Protein AF-A0A9D1RFQ6-F1 (afdb_monomer_lite)

Secondary structure (DSSP, 8-state):
-EEEEEEEETTT--B-GGG-EEEE----S----------TTPPSEEEEEEEEEE-TT--EEEEEEEEEEE--S---TT------TT-GGGGS-HHHHHHHHHTTGGG--HHHHHHHHHTTTT--HHHHHHHHHHHHHHH-SS-HHHHHHHHHHHHHHHHHHH--SSS-GGGSHHHHHHHHH-S-SEEEEETTGGGS---PPPHHHHHH-TT--SSSTT---PPSEEEEEEEE-TTS-EEEEEEEE-SSTT-S--EEEEE-STTS---TTHHHHHTTT-SPTT---HHHHHHH----

pLDDT: mean 83.42, std 14.86, range [35.0, 98.19]

Structure (mmCIF, N/CA/C/O backbone):
data_AF-A0A9D1RFQ6-F1
#
_entry.id   AF-A0A9D1RFQ6-F1
#
loop_
_atom_site.group_PDB
_atom_site.id
_atom_site.type_symbol
_atom_site.label_atom_id
_atom_site.label_alt_id
_atom_site.label_comp_id
_atom_site.label_asym_id
_atom_site.label_entity_id
_atom_site.label_seq_id
_atom_site.pdbx_PDB_ins_code
_atom_site.Cartn_x
_atom_site.Cartn_y
_atom_site.Cartn_z
_atom_site.occupancy
_atom_site.B_iso_or_equiv
_atom_site.auth_seq_id
_atom_site.auth_comp_id
_atom_site.auth_asym_id
_atom_site.auth_atom_id
_atom_site.pdbx_PDB_model_num
ATOM 1 N N . TYR A 1 1 ? -34.321 -14.771 -4.419 1.00 88.38 1 TYR A N 1
ATOM 2 C CA . TYR A 1 1 ? -33.052 -14.656 -3.675 1.00 88.38 1 TYR A CA 1
ATOM 3 C C . TYR A 1 1 ? -33.287 -13.816 -2.421 1.00 88.38 1 TYR A C 1
ATOM 5 O O . TYR A 1 1 ? -34.379 -13.281 -2.246 1.00 88.38 1 TYR A O 1
ATOM 13 N N . MET A 1 2 ? -32.323 -13.748 -1.516 1.00 91.44 2 MET A N 1
ATOM 14 C CA . MET A 1 2 ? -32.309 -12.872 -0.350 1.00 91.44 2 MET A CA 1
ATOM 15 C C . MET A 1 2 ? -31.324 -11.740 -0.626 1.00 91.44 2 MET A C 1
ATOM 17 O O . MET A 1 2 ? -30.210 -11.994 -1.073 1.00 91.44 2 MET A O 1
ATOM 21 N N . LEU A 1 3 ? -31.752 -10.506 -0.400 1.00 93.38 3 LEU A N 1
ATOM 22 C CA . LEU A 1 3 ? -30.875 -9.349 -0.348 1.00 93.38 3 LEU A CA 1
ATOM 23 C C . LEU A 1 3 ? -30.559 -9.074 1.121 1.00 93.38 3 LEU A C 1
ATOM 25 O O . LEU A 1 3 ? -31.491 -8.968 1.918 1.00 93.38 3 LEU A O 1
ATOM 29 N N . LEU A 1 4 ? -29.284 -8.970 1.468 1.00 93.12 4 LEU A N 1
ATOM 30 C CA . LEU A 1 4 ? -28.821 -8.592 2.799 1.00 93.12 4 LEU A CA 1
ATOM 31 C C . LEU A 1 4 ? -28.080 -7.260 2.691 1.00 93.12 4 LEU A C 1
ATOM 33 O O . LEU A 1 4 ? -27.212 -7.130 1.838 1.00 93.12 4 LEU A O 1
ATOM 37 N N . ALA A 1 5 ? -28.402 -6.297 3.541 1.00 94.69 5 ALA A N 1
ATOM 38 C CA . ALA A 1 5 ? -27.595 -5.107 3.763 1.00 94.69 5 ALA A CA 1
ATOM 39 C C . ALA A 1 5 ? -27.084 -5.140 5.205 1.00 94.69 5 ALA A C 1
ATOM 41 O O . ALA A 1 5 ? -27.840 -5.458 6.122 1.00 94.69 5 ALA A O 1
ATOM 42 N N . VAL A 1 6 ? -25.802 -4.863 5.403 1.00 95.50 6 VAL A N 1
ATOM 43 C CA . VAL A 1 6 ? -25.169 -4.848 6.724 1.00 95.50 6 VAL A CA 1
ATOM 44 C C . VAL A 1 6 ? -24.039 -3.834 6.733 1.00 95.50 6 VAL A C 1
ATOM 46 O O . VAL A 1 6 ? -23.343 -3.667 5.730 1.00 95.50 6 VAL A O 1
ATOM 49 N N . VAL A 1 7 ? -23.860 -3.160 7.865 1.00 95.81 7 VAL A N 1
ATOM 50 C CA . VAL A 1 7 ? -22.684 -2.333 8.110 1.00 95.81 7 VAL A CA 1
ATOM 51 C C . VAL A 1 7 ? -21.607 -3.180 8.775 1.00 95.81 7 VAL A C 1
ATOM 53 O O . VAL A 1 7 ? -21.871 -3.895 9.739 1.00 95.81 7 VAL A O 1
ATOM 56 N N . GLU A 1 8 ? -20.391 -3.109 8.253 1.00 89.69 8 GLU A N 1
ATOM 57 C CA . GLU A 1 8 ? -19.224 -3.820 8.774 1.00 89.69 8 GLU A CA 1
ATOM 58 C C . GLU A 1 8 ? -18.211 -2.778 9.255 1.00 89.69 8 GLU A C 1
ATOM 60 O O . GLU A 1 8 ? -17.943 -1.806 8.543 1.00 89.69 8 GLU A O 1
ATOM 65 N N . ASP A 1 9 ? -17.684 -2.940 10.471 1.00 85.12 9 ASP A N 1
ATOM 66 C CA . ASP A 1 9 ? -16.586 -2.096 10.948 1.00 85.12 9 ASP A CA 1
ATOM 67 C C . ASP A 1 9 ? -15.401 -2.270 10.008 1.00 85.12 9 ASP A C 1
ATOM 69 O O . ASP A 1 9 ? -15.018 -3.389 9.665 1.00 85.12 9 ASP A O 1
ATOM 73 N N . LEU A 1 10 ? -14.837 -1.162 9.547 1.00 72.50 10 LEU A N 1
ATOM 74 C CA . LEU A 1 10 ? -13.824 -1.241 8.513 1.00 72.50 10 LEU A CA 1
ATOM 75 C C . LEU A 1 10 ? -12.496 -1.809 9.036 1.00 72.50 10 LEU A C 1
ATOM 77 O O . LEU A 1 10 ? -11.737 -2.425 8.286 1.00 72.50 10 LEU A O 1
ATOM 81 N N . THR A 1 11 ? -12.214 -1.621 10.324 1.00 59.59 11 THR A N 1
ATOM 82 C CA . THR A 1 11 ? -10.975 -2.075 10.958 1.00 59.59 11 THR A CA 1
ATOM 83 C C . THR A 1 11 ? -11.052 -3.558 11.299 1.00 59.59 11 THR A C 1
ATOM 85 O O . THR A 1 11 ? -10.112 -4.298 11.003 1.00 59.59 11 THR A O 1
ATOM 88 N N . THR A 1 12 ? -12.161 -3.999 11.898 1.00 68.69 12 THR A N 1
ATOM 89 C CA . THR A 1 12 ? -12.325 -5.377 12.392 1.00 68.69 12 THR A CA 1
ATOM 90 C C . THR A 1 12 ? -13.051 -6.301 11.410 1.00 68.69 12 THR A C 1
ATOM 92 O O . THR A 1 12 ? -13.029 -7.515 11.597 1.00 68.69 12 THR A O 1
ATOM 95 N N . ASN A 1 13 ? -13.681 -5.762 10.355 1.00 69.75 13 ASN A N 1
ATOM 96 C CA . ASN A 1 13 ? -14.675 -6.450 9.512 1.00 69.75 13 ASN A CA 1
ATOM 97 C C . ASN A 1 13 ? -15.848 -7.053 10.307 1.00 69.75 13 ASN A C 1
ATOM 99 O O . ASN A 1 13 ? -16.589 -7.896 9.793 1.00 69.75 13 ASN A O 1
ATOM 103 N N . GLU A 1 14 ? -16.037 -6.633 11.558 1.00 79.31 14 GLU A N 1
ATOM 104 C CA . GLU A 1 14 ? -17.119 -7.119 12.399 1.00 79.31 14 GLU A CA 1
ATOM 105 C C . GLU A 1 14 ? -18.457 -6.581 11.891 1.00 79.31 14 GLU A C 1
ATOM 107 O O . GLU A 1 14 ? -18.639 -5.374 11.692 1.00 79.31 14 GLU A O 1
ATOM 112 N N . ARG A 1 15 ? -19.413 -7.493 11.693 1.00 89.94 15 ARG A N 1
ATOM 113 C CA . ARG A 1 15 ? -20.775 -7.147 11.288 1.00 89.94 15 ARG A CA 1
ATOM 114 C C . ARG A 1 15 ? -21.499 -6.486 12.444 1.00 89.94 15 ARG A C 1
ATOM 116 O O . ARG A 1 15 ? -21.701 -7.096 13.487 1.00 89.94 15 ARG A O 1
ATOM 123 N N . GLN A 1 16 ? -21.963 -5.268 12.218 1.00 91.31 16 GLN A N 1
ATOM 124 C CA . GLN A 1 16 ? -22.771 -4.539 13.179 1.00 91.31 16 GLN A CA 1
ATOM 125 C C . GLN A 1 16 ? -24.183 -5.122 13.161 1.00 91.31 16 GLN A C 1
ATOM 127 O O . GLN A 1 16 ? -25.006 -4.742 12.326 1.00 91.31 16 GLN A O 1
ATOM 132 N N . GLU A 1 17 ? -24.459 -6.076 14.055 1.00 89.50 17 GLU A N 1
ATOM 133 C CA . GLU A 1 17 ? -25.710 -6.847 14.052 1.00 89.50 17 GLU A CA 1
ATOM 134 C C . GLU A 1 17 ? -26.963 -5.962 14.057 1.00 89.50 17 GLU A C 1
ATOM 136 O O . GLU A 1 17 ? -27.936 -6.261 13.366 1.00 89.50 17 GLU A O 1
ATOM 141 N N . SER A 1 18 ? -26.910 -4.819 14.751 1.00 90.00 18 SER A N 1
ATOM 142 C CA . SER A 1 18 ? -28.008 -3.846 14.815 1.00 90.00 18 SER A CA 1
ATOM 143 C C . SER A 1 18 ? -28.362 -3.201 13.470 1.00 90.00 18 SER A C 1
ATOM 145 O O . SER A 1 18 ? -29.426 -2.599 13.346 1.00 90.00 18 SER A O 1
ATOM 147 N N . THR A 1 19 ? -27.494 -3.322 12.465 1.00 94.56 19 THR A N 1
ATOM 148 C CA . THR A 1 19 ? -27.672 -2.740 11.126 1.00 94.56 19 THR A CA 1
ATOM 149 C C . THR A 1 19 ? -28.111 -3.759 10.079 1.00 94.56 19 THR A C 1
ATOM 151 O O . THR A 1 19 ? -28.355 -3.389 8.930 1.00 94.56 19 THR A O 1
ATOM 154 N N . ILE A 1 20 ? -28.206 -5.043 10.446 1.00 93.19 20 ILE A N 1
ATOM 155 C CA . ILE A 1 20 ? -28.542 -6.106 9.502 1.00 93.19 20 ILE A CA 1
ATOM 156 C C . ILE A 1 20 ? -29.986 -5.942 9.026 1.00 93.19 20 ILE A C 1
ATOM 158 O O . ILE A 1 20 ? -30.939 -5.995 9.803 1.00 93.19 20 ILE A O 1
ATOM 162 N N . GLN A 1 21 ? -30.152 -5.835 7.713 1.00 93.94 21 GLN A N 1
ATOM 163 C CA . GLN A 1 21 ? -31.443 -5.837 7.046 1.00 93.94 21 GLN A CA 1
ATOM 164 C C . GLN A 1 21 ? -31.481 -6.930 5.988 1.00 93.94 21 GLN A C 1
ATOM 166 O O . GLN A 1 21 ? -30.627 -6.991 5.107 1.00 93.94 21 GLN A O 1
ATOM 171 N N . ALA A 1 22 ? -32.500 -7.785 6.042 1.00 92.81 22 ALA A N 1
ATOM 172 C CA . ALA A 1 22 ? -32.697 -8.853 5.072 1.00 92.81 22 ALA A CA 1
ATOM 173 C C . ALA A 1 22 ? -34.056 -8.714 4.383 1.00 92.81 22 ALA A C 1
ATOM 175 O O . ALA A 1 22 ? -35.088 -8.553 5.034 1.00 92.81 22 ALA A O 1
ATOM 176 N N . LYS A 1 23 ? -34.075 -8.833 3.053 1.00 93.06 23 LYS A N 1
ATOM 177 C CA . LYS A 1 23 ? -35.299 -8.788 2.250 1.00 93.06 23 LYS A CA 1
ATOM 178 C C . LYS A 1 23 ? -35.338 -9.938 1.257 1.00 93.06 23 LYS A C 1
ATOM 180 O O . LYS A 1 23 ? -34.419 -10.141 0.464 1.00 93.06 23 LYS A O 1
ATOM 185 N N . ARG A 1 24 ? -36.434 -10.700 1.259 1.00 92.62 24 ARG A N 1
ATOM 186 C CA . ARG A 1 24 ? -36.678 -11.722 0.234 1.00 92.62 24 ARG A CA 1
ATOM 187 C C . ARG A 1 24 ? -37.133 -11.046 -1.062 1.00 92.62 24 ARG A C 1
ATOM 189 O O . ARG A 1 24 ? -38.091 -10.280 -1.060 1.00 92.62 24 ARG A O 1
ATOM 196 N N . MET A 1 25 ? -36.474 -11.386 -2.165 1.00 92.00 25 MET A N 1
ATOM 197 C CA . MET A 1 25 ? -36.704 -10.823 -3.495 1.00 92.00 25 MET A CA 1
ATOM 198 C C . MET A 1 25 ? -37.076 -11.919 -4.501 1.00 92.00 25 MET A C 1
ATOM 200 O O . MET A 1 25 ? -36.549 -13.040 -4.453 1.00 92.00 25 MET A O 1
ATOM 204 N N . LYS A 1 26 ? -37.970 -11.590 -5.439 1.00 90.44 26 LYS A N 1
ATOM 205 C CA . LYS A 1 26 ? -38.205 -12.393 -6.649 1.00 90.44 26 LYS A CA 1
ATOM 206 C C . LYS A 1 26 ? -37.132 -12.054 -7.689 1.00 90.44 26 LYS A C 1
ATOM 208 O O . LYS A 1 26 ? -36.679 -10.917 -7.739 1.00 90.44 26 LYS A O 1
ATOM 213 N N . ALA A 1 27 ? -36.701 -13.044 -8.466 1.00 87.44 27 ALA A N 1
ATOM 214 C CA . ALA A 1 27 ? -35.712 -12.841 -9.522 1.00 87.44 27 ALA A CA 1
ATOM 215 C C . ALA A 1 27 ? -36.361 -12.165 -10.738 1.00 87.44 27 ALA A C 1
ATOM 217 O O . ALA A 1 27 ? -37.412 -12.624 -11.172 1.00 87.44 27 ALA A O 1
ATOM 218 N N . ASN A 1 28 ? -35.721 -11.112 -11.250 1.00 88.12 28 ASN A N 1
ATOM 219 C CA . ASN A 1 28 ? -36.079 -10.362 -12.458 1.00 88.12 28 ASN A CA 1
ATOM 220 C C . ASN A 1 28 ? -34.780 -9.939 -13.170 1.00 88.12 28 ASN A C 1
ATOM 222 O O . ASN A 1 28 ? -33.753 -9.815 -12.500 1.00 88.12 28 ASN A O 1
ATOM 226 N N . ASP A 1 29 ? -34.844 -9.646 -14.473 1.00 88.88 29 ASP A N 1
ATOM 227 C CA . ASP A 1 29 ? -33.677 -9.236 -15.279 1.00 88.88 29 ASP A CA 1
ATOM 228 C C . ASP A 1 29 ? -32.987 -7.979 -14.731 1.00 88.88 29 ASP A C 1
ATOM 230 O O . ASP A 1 29 ? -31.763 -7.911 -14.654 1.00 88.88 29 ASP A O 1
ATOM 234 N N . ILE A 1 30 ? -33.778 -6.989 -14.301 1.00 88.88 30 ILE A N 1
ATOM 235 C CA . ILE A 1 30 ? -33.298 -5.777 -13.630 1.00 88.88 30 ILE A CA 1
ATOM 236 C C . ILE A 1 30 ? -34.207 -5.495 -12.437 1.00 88.88 30 ILE A C 1
ATOM 238 O O . ILE A 1 30 ? -35.432 -5.484 -12.551 1.00 88.88 30 ILE A O 1
ATOM 242 N N . THR A 1 31 ? -33.602 -5.253 -11.276 1.00 86.19 31 THR A N 1
ATOM 243 C CA . THR A 1 31 ? -34.311 -4.861 -10.055 1.00 86.19 31 THR A CA 1
ATOM 244 C C . THR A 1 31 ? -33.627 -3.644 -9.454 1.00 86.19 31 THR A C 1
ATOM 246 O O . THR A 1 31 ? -32.465 -3.720 -9.065 1.00 86.19 31 THR A O 1
ATOM 249 N N . VAL A 1 32 ? -34.350 -2.527 -9.359 1.00 86.81 32 VAL A N 1
ATOM 250 C CA . VAL A 1 32 ? -33.882 -1.330 -8.649 1.00 86.81 32 VAL A CA 1
ATOM 251 C C . VAL A 1 32 ? -34.241 -1.467 -7.178 1.00 86.81 32 VAL A C 1
ATOM 253 O O . VAL A 1 32 ? -35.371 -1.821 -6.834 1.00 86.81 32 VAL A O 1
ATOM 256 N N . ILE A 1 33 ? -33.274 -1.199 -6.306 1.00 85.31 33 ILE A N 1
ATOM 257 C CA . ILE A 1 33 ? -33.437 -1.320 -4.863 1.00 85.31 33 ILE A CA 1
ATOM 258 C C . ILE A 1 33 ? -33.146 0.041 -4.240 1.00 85.31 33 ILE A C 1
ATOM 260 O O . ILE A 1 33 ? -32.054 0.574 -4.398 1.00 85.31 33 ILE A O 1
ATOM 264 N N . M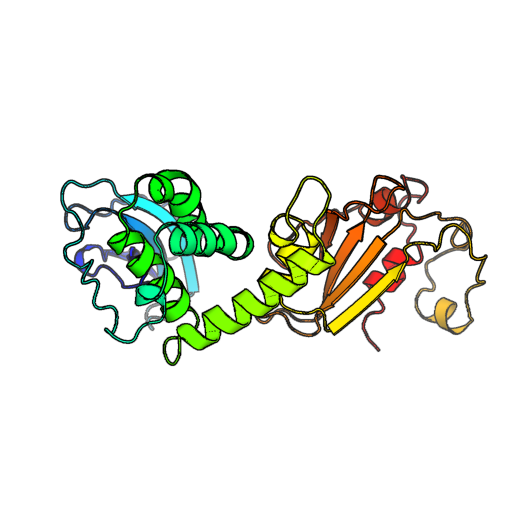ET A 1 34 ? -34.132 0.579 -3.524 1.00 88.19 34 MET A N 1
ATOM 265 C CA . MET A 1 34 ? -33.943 1.676 -2.581 1.00 88.19 34 MET A CA 1
ATOM 266 C C . MET A 1 34 ? -34.205 1.161 -1.171 1.00 88.19 34 MET A C 1
ATOM 268 O O . MET A 1 34 ? -35.136 0.382 -0.948 1.00 88.19 34 MET A O 1
ATOM 272 N N . GLY A 1 35 ? -33.365 1.588 -0.240 1.00 87.56 35 GLY A N 1
ATOM 273 C CA . GLY A 1 35 ? -33.447 1.236 1.166 1.00 87.56 35 GLY A CA 1
ATOM 274 C C . GLY A 1 35 ? -32.606 2.193 1.994 1.00 87.56 35 GLY A C 1
ATOM 275 O O . GLY A 1 35 ? -31.804 2.956 1.457 1.00 87.56 35 GLY A O 1
ATOM 276 N N . GLU A 1 36 ? -32.806 2.133 3.299 1.00 91.44 36 GLU A N 1
ATOM 277 C CA . GLU A 1 36 ? -32.081 2.919 4.287 1.00 91.44 36 GLU A CA 1
ATOM 278 C C . GLU A 1 36 ? -31.578 1.981 5.375 1.00 91.44 36 GLU A C 1
ATOM 280 O O . GLU A 1 36 ? -32.270 1.031 5.734 1.00 91.44 36 GLU A O 1
ATOM 285 N N . VAL A 1 37 ? -30.387 2.242 5.907 1.00 93.12 37 VAL A N 1
ATOM 286 C CA . VAL A 1 37 ? -29.842 1.502 7.045 1.00 93.12 37 VAL A CA 1
ATOM 287 C C . VAL A 1 37 ? -29.723 2.473 8.207 1.00 93.12 37 VAL A C 1
ATOM 289 O O . VAL A 1 37 ? -29.006 3.468 8.113 1.00 93.12 37 VAL A O 1
ATOM 292 N N . HIS A 1 38 ? -30.434 2.195 9.299 1.00 92.75 38 HIS A N 1
ATOM 293 C CA . HIS A 1 38 ? -30.311 2.988 10.515 1.00 92.75 38 HIS A CA 1
ATOM 294 C C . HIS A 1 38 ? -28.948 2.739 11.138 1.00 92.75 38 HIS A C 1
ATOM 296 O O . HIS A 1 38 ? -28.608 1.616 11.506 1.00 92.75 38 HIS A O 1
ATOM 302 N N . ILE A 1 39 ? -28.174 3.808 11.254 1.00 93.12 39 ILE A N 1
ATOM 303 C CA . ILE A 1 39 ? -26.824 3.746 11.792 1.00 93.12 39 ILE A CA 1
ATOM 304 C C . ILE A 1 39 ? -26.744 4.336 13.197 1.00 93.12 39 ILE A C 1
ATOM 306 O O . ILE A 1 39 ? -25.691 4.258 13.803 1.00 93.12 39 ILE A O 1
ATOM 310 N N . ASP A 1 40 ? -27.813 4.876 13.782 1.00 91.12 40 ASP A N 1
ATOM 311 C CA . ASP A 1 40 ? -27.801 5.634 15.051 1.00 91.12 40 ASP A CA 1
ATOM 312 C C . ASP A 1 40 ? -27.042 4.968 16.213 1.00 91.12 40 ASP A C 1
ATOM 314 O O . ASP A 1 40 ? -26.441 5.657 17.037 1.00 91.12 40 ASP A O 1
ATOM 318 N N . SER A 1 41 ? -27.017 3.632 16.255 1.00 88.06 41 SER A N 1
ATOM 319 C CA . SER A 1 41 ? -26.289 2.859 17.264 1.00 88.06 41 SER A CA 1
ATOM 320 C C . SER A 1 41 ? -24.769 2.837 17.084 1.00 88.06 41 SER A C 1
ATOM 322 O O . SER A 1 41 ? -24.072 2.566 18.058 1.00 88.06 41 SER A O 1
ATOM 324 N N . LEU A 1 42 ? -24.265 3.079 15.872 1.00 89.00 42 LEU A N 1
ATOM 325 C CA . LEU A 1 42 ? -22.844 3.002 15.543 1.00 89.00 42 LEU A CA 1
ATOM 326 C C . LEU A 1 42 ? -22.054 4.142 16.180 1.00 89.00 42 LEU A C 1
ATOM 328 O O . LEU A 1 42 ? -22.527 5.281 16.297 1.00 89.00 42 LEU A O 1
ATOM 332 N N . TYR A 1 43 ? -20.820 3.816 16.535 1.00 86.06 43 TYR A N 1
ATOM 333 C CA . TYR A 1 43 ? -19.840 4.794 16.959 1.00 86.06 43 TYR A CA 1
ATOM 334 C C . TYR A 1 43 ? -19.314 5.607 15.768 1.00 86.06 43 TYR A C 1
ATOM 336 O O . TYR A 1 43 ? -19.593 5.312 14.606 1.00 86.06 43 TYR A O 1
ATOM 344 N N . GLU A 1 44 ? -18.590 6.683 16.057 1.00 83.25 44 GLU A N 1
ATOM 345 C CA . GLU A 1 44 ? -17.803 7.379 15.045 1.00 83.25 44 GLU A CA 1
ATOM 346 C C . GLU A 1 44 ? -16.692 6.467 14.515 1.00 83.25 44 GLU A C 1
ATOM 348 O O . GLU A 1 44 ? -16.003 5.812 15.301 1.00 83.25 44 GLU A O 1
ATOM 353 N N . GLY A 1 45 ? -16.519 6.437 13.193 1.00 78.12 45 GLY A N 1
ATOM 354 C CA . GLY A 1 45 ? -15.491 5.621 12.556 1.00 78.12 45 GLY A CA 1
ATOM 355 C C . GLY A 1 45 ? -15.745 5.340 11.078 1.00 78.12 45 GLY A C 1
ATOM 356 O O . GLY A 1 45 ? -16.753 5.757 10.504 1.00 78.12 45 GLY A O 1
ATOM 357 N N . SER A 1 46 ? -14.807 4.624 10.463 1.00 81.81 46 SER A N 1
ATOM 358 C CA . SER A 1 46 ? -14.930 4.111 9.098 1.00 81.81 46 SER A CA 1
ATOM 359 C C . SER A 1 46 ? -15.689 2.785 9.076 1.00 81.81 46 SER A C 1
ATOM 361 O O . SER A 1 46 ? -15.422 1.890 9.878 1.00 81.81 46 SER A O 1
ATOM 363 N N . TYR A 1 47 ? -16.592 2.635 8.111 1.00 88.00 47 TYR A N 1
ATOM 364 C CA . TYR A 1 47 ? -17.424 1.450 7.933 1.00 88.00 47 TYR A CA 1
ATOM 365 C C . TYR A 1 47 ? -17.563 1.082 6.453 1.00 88.00 47 TYR A C 1
ATOM 367 O O . TYR A 1 47 ? -17.474 1.939 5.572 1.00 88.00 47 TYR A O 1
ATOM 375 N N . TYR A 1 48 ? -17.865 -0.186 6.181 1.00 92.56 48 TYR A N 1
ATOM 376 C CA . TYR A 1 48 ? -18.425 -0.614 4.901 1.00 92.56 48 TYR A CA 1
ATOM 377 C C . TYR A 1 48 ? -19.939 -0.750 5.007 1.00 92.56 48 TYR A C 1
ATOM 379 O O . TYR A 1 48 ? -20.439 -1.402 5.920 1.00 92.56 48 TYR A O 1
ATOM 387 N N . LEU A 1 49 ? -20.673 -0.215 4.032 1.00 94.62 49 LEU A N 1
ATOM 388 C CA . LEU A 1 49 ? -22.009 -0.708 3.715 1.00 94.62 49 LEU A CA 1
ATOM 389 C C . LEU A 1 49 ? -21.859 -1.877 2.741 1.00 94.62 49 LEU A C 1
ATOM 391 O O . LEU A 1 49 ? -21.489 -1.685 1.581 1.00 94.62 49 LEU A O 1
ATOM 395 N N . THR A 1 50 ? -22.160 -3.081 3.213 1.00 93.19 50 THR A N 1
ATOM 396 C CA . THR A 1 50 ? -22.087 -4.310 2.427 1.00 93.19 50 THR A CA 1
ATOM 397 C C . THR A 1 50 ? -23.490 -4.741 2.022 1.00 93.19 50 THR A C 1
ATOM 399 O O . THR A 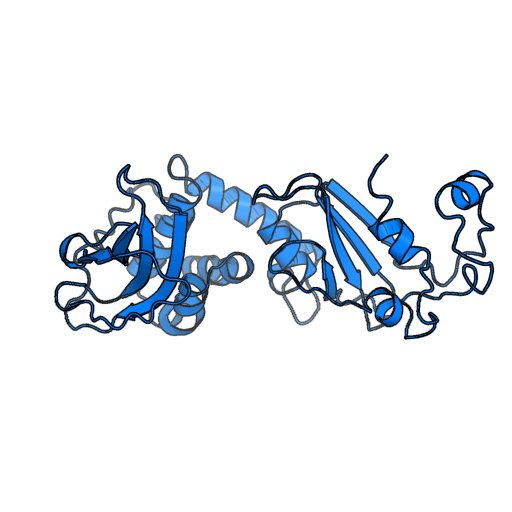1 50 ? -24.348 -4.988 2.869 1.00 93.19 50 THR A O 1
ATOM 402 N N . VAL A 1 51 ? -23.721 -4.860 0.714 1.00 94.06 51 VAL A N 1
ATOM 403 C CA . VAL A 1 51 ? -24.962 -5.392 0.144 1.00 94.06 51 VAL A CA 1
ATOM 404 C C . VAL A 1 51 ? -24.663 -6.725 -0.525 1.00 94.06 51 VAL A C 1
ATOM 406 O O . VAL A 1 51 ? -23.825 -6.799 -1.419 1.00 94.06 51 VAL A O 1
ATOM 409 N N . GLU A 1 52 ? -25.359 -7.776 -0.112 1.00 94.06 52 GLU A N 1
ATOM 410 C CA . GLU A 1 52 ? -25.160 -9.152 -0.556 1.00 94.06 52 GLU A CA 1
ATOM 411 C C . GLU A 1 52 ? -26.424 -9.726 -1.197 1.00 94.06 52 GLU A C 1
ATOM 413 O O . GLU A 1 52 ? -27.547 -9.492 -0.744 1.00 94.06 52 GLU A O 1
ATOM 418 N N . VAL A 1 53 ? -26.234 -10.560 -2.215 1.00 93.12 53 VAL A N 1
ATOM 419 C CA . VAL A 1 53 ? -27.280 -11.374 -2.834 1.00 93.12 53 VAL A CA 1
ATOM 420 C C . VAL A 1 53 ? -27.002 -12.835 -2.517 1.00 93.12 53 VAL A C 1
ATOM 422 O O . VAL A 1 53 ? -26.000 -13.395 -2.962 1.00 93.12 53 VAL A O 1
ATOM 425 N N . ARG A 1 54 ? -27.904 -13.462 -1.761 1.00 89.94 54 ARG A N 1
ATOM 426 C CA . ARG A 1 54 ? -27.805 -14.863 -1.338 1.00 89.94 54 ARG A CA 1
ATOM 427 C C . ARG A 1 54 ? -28.974 -15.698 -1.843 1.00 89.94 54 ARG A C 1
ATOM 429 O O . ARG A 1 54 ? -30.076 -15.186 -2.036 1.00 89.94 54 ARG A O 1
ATOM 436 N N . ASP A 1 55 ? -28.784 -16.993 -2.054 1.00 86.19 55 ASP A N 1
ATOM 437 C CA . ASP A 1 55 ? -29.895 -17.896 -2.375 1.00 86.19 55 ASP A CA 1
ATOM 438 C C . ASP A 1 55 ? -30.586 -18.469 -1.123 1.00 86.19 55 ASP A C 1
ATOM 440 O O . ASP A 1 55 ? -30.277 -18.1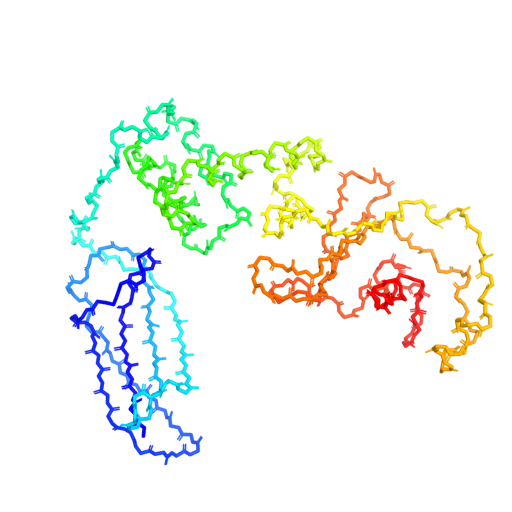21 0.016 1.00 86.19 55 ASP A O 1
ATOM 444 N N . SER A 1 56 ? -31.572 -19.348 -1.329 1.00 84.62 56 SER A N 1
ATOM 445 C CA . SER A 1 56 ? -32.306 -20.002 -0.239 1.00 84.62 56 SER A CA 1
ATOM 446 C C . SER A 1 56 ? -31.478 -21.014 0.557 1.00 84.62 56 SER A C 1
ATOM 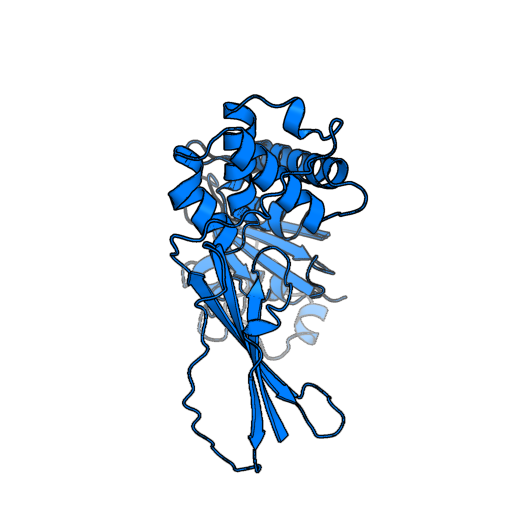448 O O . SER A 1 56 ? -31.929 -21.439 1.615 1.00 84.62 56 SER A O 1
ATOM 450 N N . LYS A 1 57 ? -30.303 -21.414 0.059 1.00 85.88 57 LYS A N 1
ATOM 451 C CA . LYS A 1 57 ? -29.327 -22.260 0.758 1.00 85.88 57 LYS A CA 1
ATOM 452 C C . LYS A 1 57 ? -28.254 -21.417 1.462 1.00 85.88 57 LYS A C 1
ATOM 454 O O . LYS A 1 57 ? -27.271 -21.972 1.938 1.00 85.88 57 LYS A O 1
ATOM 459 N N . ASN A 1 58 ? -28.456 -20.096 1.543 1.00 80.38 58 ASN A N 1
ATOM 460 C CA . ASN A 1 58 ? -27.534 -19.122 2.124 1.00 80.38 58 ASN A CA 1
ATOM 461 C C . ASN A 1 58 ? -26.188 -18.996 1.378 1.00 80.38 58 ASN A C 1
ATOM 463 O O . ASN A 1 58 ? -25.209 -18.508 1.945 1.00 80.38 58 ASN A O 1
ATOM 467 N N . ILE A 1 59 ? -26.129 -19.402 0.106 1.00 86.50 59 ILE A N 1
ATOM 468 C CA . ILE A 1 59 ? -24.933 -19.244 -0.731 1.00 86.50 59 ILE A CA 1
ATOM 469 C C . ILE A 1 59 ? -24.886 -17.808 -1.256 1.00 86.50 59 ILE A C 1
ATOM 471 O O . ILE A 1 59 ? -25.885 -17.313 -1.777 1.00 86.50 59 ILE A O 1
ATOM 475 N N . LEU A 1 60 ? -23.734 -17.146 -1.121 1.00 86.44 60 LEU A N 1
ATOM 476 C CA . LEU A 1 60 ? -23.475 -15.804 -1.646 1.00 86.44 60 LEU A CA 1
ATOM 477 C C . LEU A 1 60 ? -23.202 -15.862 -3.153 1.00 86.44 60 LEU A C 1
ATOM 479 O O . LEU A 1 60 ? -22.257 -16.514 -3.582 1.00 86.44 60 LEU A O 1
ATOM 483 N N . HIS A 1 61 ? -24.012 -15.160 -3.943 1.00 84.06 61 HIS A N 1
ATOM 484 C CA . HIS A 1 61 ? -23.872 -15.088 -5.404 1.00 84.06 61 HIS A CA 1
ATOM 485 C C . HIS A 1 61 ? -23.192 -13.798 -5.866 1.00 84.06 61 HIS A C 1
ATOM 487 O O . HIS A 1 61 ? -22.462 -13.808 -6.851 1.00 84.06 61 HIS A O 1
ATOM 493 N N . ALA A 1 62 ? -23.408 -12.689 -5.158 1.00 85.38 62 ALA A N 1
ATOM 494 C CA . ALA A 1 62 ? -22.760 -11.411 -5.440 1.00 85.38 62 ALA A CA 1
ATOM 495 C C . ALA A 1 62 ? -22.766 -10.518 -4.199 1.00 85.38 62 ALA A C 1
ATOM 497 O O . ALA A 1 62 ? -23.641 -10.650 -3.340 1.00 85.38 62 ALA A O 1
ATOM 498 N N . PHE A 1 63 ? -21.828 -9.576 -4.131 1.00 90.44 63 PHE A N 1
ATOM 499 C CA . PHE A 1 63 ? -21.848 -8.514 -3.134 1.00 90.44 63 PHE A CA 1
ATOM 500 C C . PHE A 1 63 ? -21.230 -7.226 -3.677 1.00 90.44 63 PHE A C 1
ATOM 502 O O . PHE A 1 63 ? -20.462 -7.247 -4.640 1.00 90.44 63 PHE A O 1
ATOM 509 N N . LYS A 1 64 ? -21.552 -6.109 -3.029 1.00 87.69 64 LYS A N 1
ATOM 510 C CA . LYS A 1 64 ? -20.882 -4.822 -3.203 1.00 87.69 64 LYS A CA 1
ATOM 511 C C . LYS A 1 64 ? -20.591 -4.226 -1.832 1.00 87.69 64 LYS A C 1
ATOM 513 O O . LYS A 1 64 ? -21.391 -4.394 -0.913 1.00 87.69 64 LYS A O 1
ATOM 518 N N . ARG A 1 65 ? -19.461 -3.533 -1.715 1.00 87.81 65 ARG A N 1
ATOM 519 C CA . ARG A 1 65 ? -19.092 -2.742 -0.542 1.00 87.81 65 ARG A CA 1
ATOM 520 C C . ARG A 1 65 ? -18.837 -1.311 -0.965 1.00 87.81 65 ARG A C 1
ATOM 522 O O . ARG A 1 65 ? -18.107 -1.098 -1.929 1.00 87.81 65 ARG A O 1
ATOM 529 N N . ASP A 1 66 ? -19.406 -0.372 -0.229 1.00 88.25 66 ASP A N 1
ATOM 530 C CA . ASP A 1 66 ? -19.076 1.045 -0.339 1.00 88.25 66 ASP A CA 1
ATOM 531 C C . ASP A 1 66 ? -18.608 1.533 1.038 1.00 88.25 66 ASP A C 1
ATOM 533 O O . ASP A 1 66 ? -19.267 1.291 2.052 1.00 88.25 66 ASP A O 1
ATOM 537 N N . ALA A 1 67 ? -17.433 2.163 1.080 1.00 85.25 67 ALA A N 1
ATOM 538 C CA . ALA A 1 67 ? -16.864 2.707 2.308 1.00 85.25 67 ALA A CA 1
ATOM 539 C C . ALA A 1 67 ? -17.503 4.057 2.649 1.00 85.25 67 ALA A C 1
ATOM 541 O O . ALA A 1 67 ? -17.765 4.873 1.762 1.00 85.25 67 ALA A O 1
ATOM 542 N N . PHE A 1 68 ? -17.708 4.317 3.937 1.00 87.12 68 PHE A N 1
ATOM 543 C CA . PHE A 1 68 ? -18.129 5.622 4.428 1.00 87.12 68 PHE A CA 1
ATOM 544 C C . PHE A 1 68 ? -17.575 5.890 5.827 1.00 87.12 68 PHE A C 1
ATOM 546 O O . PHE A 1 68 ? -17.328 4.972 6.606 1.00 87.12 68 PHE A O 1
ATOM 553 N N . PHE A 1 69 ? -17.412 7.170 6.156 1.00 81.44 69 PHE A N 1
ATOM 554 C CA . PHE A 1 69 ? -17.082 7.602 7.509 1.00 81.44 69 PHE A CA 1
ATOM 555 C C . PHE A 1 69 ? -18.353 8.070 8.216 1.00 81.44 69 PHE A C 1
ATOM 557 O O . PHE A 1 69 ? -19.063 8.952 7.725 1.00 81.44 69 PHE A O 1
ATOM 564 N N . ARG A 1 70 ? -18.646 7.488 9.376 1.00 87.19 70 ARG A N 1
ATOM 565 C CA . ARG A 1 70 ? -19.729 7.923 10.250 1.00 87.19 70 ARG A CA 1
ATOM 566 C C . ARG A 1 70 ? -19.199 8.971 11.213 1.00 87.19 70 ARG A C 1
ATOM 568 O O . ARG A 1 70 ? -18.437 8.634 12.106 1.00 87.19 70 ARG A O 1
ATOM 575 N N . GLN A 1 71 ? -19.695 10.199 11.107 1.00 82.12 71 GLN A N 1
ATOM 576 C CA . GLN A 1 71 ? -19.514 11.214 12.143 1.00 82.12 71 GLN A CA 1
ATOM 577 C C . GLN A 1 71 ? -20.589 11.051 13.233 1.00 82.12 71 GLN A C 1
ATOM 579 O O . GLN A 1 71 ? -21.774 10.896 12.918 1.00 82.12 71 GLN A O 1
ATOM 584 N N . SER A 1 72 ? -20.188 11.029 14.508 1.00 84.12 72 SER A N 1
ATOM 585 C CA . SER A 1 72 ? -21.102 10.788 15.635 1.00 84.12 72 SER A CA 1
ATOM 586 C C . SER A 1 72 ? -20.542 11.327 16.954 1.00 84.12 72 SER A C 1
ATOM 588 O O . SER A 1 72 ? -19.342 11.246 17.215 1.00 84.12 72 SER A O 1
ATOM 590 N N . ASP A 1 73 ? -21.425 11.791 17.841 1.00 81.19 73 ASP A N 1
ATOM 591 C CA . ASP A 1 73 ? -21.057 12.130 19.225 1.00 81.19 73 ASP A CA 1
ATOM 592 C C . ASP A 1 73 ? -20.766 10.873 20.062 1.00 81.19 73 ASP A C 1
ATOM 594 O O . ASP A 1 73 ? -20.098 10.930 21.096 1.00 81.19 73 ASP A O 1
ATOM 598 N N . ARG A 1 74 ? -21.230 9.704 19.597 1.00 78.94 74 ARG A N 1
ATOM 599 C CA . ARG A 1 74 ? -20.885 8.404 20.175 1.00 78.94 74 ARG A CA 1
ATOM 600 C C . ARG A 1 74 ? -19.476 8.031 19.732 1.00 78.94 74 ARG A C 1
ATOM 602 O O . ARG A 1 74 ? -19.288 7.396 18.699 1.00 78.94 74 ARG A O 1
ATOM 609 N N . LYS A 1 75 ? -18.474 8.415 20.515 1.00 68.88 75 LYS A N 1
ATOM 610 C CA . LYS A 1 75 ? -17.106 7.913 20.330 1.00 68.88 75 LYS A CA 1
ATOM 611 C C . LYS A 1 75 ? -17.056 6.441 20.704 1.00 68.88 75 LYS A C 1
ATOM 613 O O . LYS A 1 75 ? -17.727 6.046 21.650 1.00 68.88 75 LYS A O 1
ATOM 618 N N . ASN A 1 76 ? -16.285 5.649 19.967 1.00 59.53 76 ASN A N 1
ATOM 619 C CA . ASN A 1 76 ? -16.167 4.220 20.216 1.00 59.53 76 ASN A CA 1
ATOM 620 C C . ASN A 1 76 ? -15.490 3.960 21.581 1.00 59.53 76 ASN A C 1
ATOM 622 O O . ASN A 1 76 ? -14.283 4.176 21.690 1.00 59.53 76 ASN A O 1
ATOM 626 N N . PRO A 1 77 ? -16.208 3.490 22.625 1.00 50.38 77 PRO A N 1
ATOM 627 C CA . PRO A 1 77 ? -15.603 3.097 23.893 1.00 50.38 77 PRO A CA 1
ATOM 628 C C . PRO A 1 77 ? -14.760 1.825 23.731 1.00 50.38 77 PRO A C 1
ATOM 630 O O . PRO A 1 77 ? -13.926 1.545 24.584 1.00 50.38 77 PRO A O 1
ATOM 633 N N . ALA A 1 78 ? -14.939 1.085 22.626 1.00 49.34 78 ALA A N 1
ATOM 634 C CA . ALA A 1 78 ? -14.094 -0.025 22.207 1.00 49.34 78 ALA A CA 1
ATOM 635 C C . ALA A 1 78 ? -12.850 0.414 21.409 1.00 49.34 78 ALA A C 1
ATOM 637 O O . ALA A 1 78 ? -12.156 -0.441 20.864 1.00 49.34 78 ALA A O 1
ATOM 638 N N . LEU A 1 79 ? -12.417 1.681 21.516 1.00 53.00 79 LEU A N 1
ATOM 639 C CA . LEU A 1 79 ? -10.980 1.933 21.715 1.00 53.00 79 LEU A CA 1
ATOM 640 C C . LEU A 1 79 ? -10.554 1.371 23.088 1.00 53.00 79 LEU A C 1
ATOM 642 O O . LEU A 1 79 ? -9.949 2.056 23.911 1.00 53.00 79 LEU A O 1
ATOM 646 N N . ASN A 1 80 ? -10.867 0.098 23.340 1.00 51.38 80 ASN A N 1
ATOM 647 C CA . ASN A 1 80 ? -10.157 -0.710 24.299 1.00 51.38 80 ASN A CA 1
ATOM 648 C C . ASN A 1 80 ? -8.775 -0.849 23.668 1.00 51.38 80 ASN A C 1
ATOM 650 O O . ASN A 1 80 ? -8.524 -1.726 22.841 1.00 51.38 80 ASN A O 1
ATOM 654 N N . MET A 1 81 ? -7.909 0.112 23.985 1.00 61.94 81 MET A N 1
ATOM 655 C CA . MET A 1 81 ? -6.497 0.122 23.628 1.00 61.94 81 MET A CA 1
ATOM 656 C C . MET A 1 81 ? -5.785 -0.954 24.451 1.00 61.94 81 MET A C 1
ATOM 658 O O . MET A 1 81 ? -4.838 -0.671 25.180 1.00 61.94 81 MET A O 1
ATOM 662 N N . ASP A 1 82 ? -6.282 -2.189 24.375 1.00 75.06 82 ASP A N 1
ATOM 663 C CA . ASP A 1 82 ? -5.686 -3.361 24.993 1.00 75.06 82 ASP A CA 1
ATOM 664 C C . ASP A 1 82 ? -4.512 -3.800 24.122 1.00 75.06 82 ASP A C 1
ATOM 666 O O . ASP A 1 82 ? -4.543 -4.769 23.361 1.00 75.06 82 ASP A O 1
ATOM 670 N N . ILE A 1 83 ? -3.494 -2.951 24.148 1.00 86.69 83 ILE A N 1
ATOM 671 C CA . ILE A 1 83 ? -2.191 -3.231 23.589 1.00 86.69 83 ILE A CA 1
ATOM 672 C C . ILE A 1 83 ? -1.449 -4.014 24.679 1.00 86.69 83 ILE A C 1
ATOM 674 O O . ILE A 1 83 ? -1.317 -3.505 25.798 1.00 86.69 83 ILE A O 1
ATOM 678 N N . PRO A 1 84 ? -0.938 -5.224 24.389 1.00 91.00 84 PRO A N 1
ATOM 679 C CA . PRO A 1 84 ? -0.101 -5.956 25.330 1.00 91.00 84 PRO A CA 1
ATOM 680 C C . PRO A 1 84 ? 1.031 -5.068 25.851 1.00 91.00 84 PRO A C 1
ATOM 682 O O . PRO A 1 84 ? 1.669 -4.352 25.079 1.00 91.00 84 PRO A O 1
ATOM 685 N N . LYS A 1 85 ? 1.283 -5.092 27.164 1.00 90.81 85 LYS A N 1
ATOM 686 C CA . LYS A 1 85 ? 2.266 -4.199 27.812 1.00 90.81 85 LYS A CA 1
ATOM 687 C C . LYS A 1 85 ? 3.695 -4.368 27.279 1.00 90.81 85 LYS A C 1
ATOM 689 O O . LYS A 1 85 ? 4.518 -3.478 27.454 1.00 90.81 85 LYS A O 1
ATOM 694 N N . ASP A 1 86 ? 3.984 -5.509 26.667 1.00 92.19 86 ASP A N 1
ATOM 695 C CA . ASP A 1 86 ? 5.244 -5.876 26.025 1.00 92.19 86 ASP A CA 1
ATOM 696 C C . ASP A 1 86 ? 5.284 -5.559 24.517 1.00 92.19 86 ASP A C 1
ATOM 698 O O . ASP A 1 86 ? 6.287 -5.829 23.858 1.00 92.19 86 ASP A O 1
ATOM 702 N N . ALA A 1 87 ? 4.233 -4.957 23.950 1.00 94.88 87 ALA A N 1
ATOM 703 C CA . ALA A 1 87 ? 4.190 -4.612 22.535 1.00 94.88 87 ALA A CA 1
ATOM 704 C C . ALA A 1 87 ? 5.258 -3.575 22.151 1.00 94.88 87 ALA A C 1
ATOM 706 O O . ALA A 1 87 ? 5.481 -2.574 22.838 1.00 94.88 87 ALA A O 1
ATOM 707 N N . PHE A 1 88 ? 5.845 -3.765 20.967 1.00 96.56 88 PHE A N 1
ATOM 708 C CA . PHE A 1 88 ? 6.932 -2.943 20.426 1.00 96.56 88 PHE A CA 1
ATOM 709 C C . PHE A 1 88 ? 6.636 -1.429 20.379 1.00 96.56 88 PHE A C 1
ATOM 711 O O . PHE A 1 88 ? 7.554 -0.619 20.488 1.00 96.56 88 PHE A O 1
ATOM 718 N N . VAL A 1 89 ? 5.363 -1.033 20.262 1.00 96.88 89 VAL A N 1
ATOM 719 C CA . VAL A 1 89 ? 4.935 0.376 20.208 1.00 96.88 89 VAL A CA 1
ATOM 720 C C . VAL A 1 89 ? 5.221 1.151 21.499 1.00 96.88 89 VAL A C 1
ATOM 722 O O . VAL A 1 89 ? 5.405 2.365 21.445 1.00 96.88 89 VAL A O 1
ATOM 725 N N . TYR A 1 90 ? 5.315 0.480 22.656 1.00 96.50 90 TYR A N 1
ATOM 726 C CA . TYR A 1 90 ? 5.645 1.140 23.926 1.00 96.50 90 TYR A CA 1
ATOM 727 C C . TYR A 1 90 ? 7.082 1.674 23.962 1.00 96.50 90 TYR A C 1
ATOM 729 O O . TYR A 1 90 ? 7.335 2.667 24.645 1.00 96.50 90 TYR A O 1
ATOM 737 N N . ALA A 1 91 ? 7.997 1.066 23.201 1.00 96.81 91 ALA A N 1
ATOM 738 C CA . ALA A 1 91 ? 9.401 1.470 23.119 1.00 96.81 91 ALA A CA 1
ATOM 739 C C . ALA A 1 91 ? 9.654 2.648 22.156 1.00 96.81 91 ALA A C 1
ATOM 741 O O . ALA A 1 91 ? 10.785 3.122 22.063 1.00 96.81 91 ALA A O 1
ATOM 742 N N . MET A 1 92 ? 8.629 3.113 21.433 1.00 97.50 92 MET A N 1
ATOM 743 C CA . MET A 1 92 ? 8.752 4.163 20.418 1.00 97.50 92 MET A CA 1
ATOM 744 C C . MET A 1 92 ? 8.437 5.559 20.970 1.00 97.50 92 MET A C 1
ATOM 746 O O . MET A 1 92 ? 7.518 5.738 21.780 1.00 97.50 92 MET A O 1
ATOM 750 N N . THR A 1 93 ? 9.158 6.573 20.485 1.00 98.19 93 THR A N 1
ATOM 751 C CA . THR A 1 93 ? 8.789 7.986 20.685 1.00 98.19 93 THR A CA 1
ATOM 752 C C . THR A 1 93 ? 7.575 8.364 19.830 1.00 98.19 93 THR A C 1
ATOM 754 O O . THR A 1 93 ? 7.203 7.639 18.905 1.00 98.19 93 THR A O 1
ATOM 757 N N . ASP A 1 94 ? 6.939 9.502 20.119 1.00 97.19 94 ASP A N 1
ATOM 758 C CA . ASP A 1 94 ? 5.802 9.986 19.321 1.00 97.19 94 ASP A CA 1
ATOM 759 C C . ASP A 1 94 ? 6.196 10.280 17.860 1.00 97.19 94 ASP A C 1
ATOM 761 O O . ASP A 1 94 ? 5.452 9.970 16.926 1.00 97.19 94 ASP A O 1
ATOM 765 N N . GLU A 1 95 ? 7.409 10.789 17.644 1.00 97.31 95 GLU A N 1
ATOM 766 C CA . GLU A 1 95 ? 7.975 11.035 16.316 1.00 97.31 95 GLU A CA 1
ATOM 767 C C . GLU A 1 95 ? 8.211 9.719 15.574 1.00 97.31 95 GLU A C 1
ATOM 769 O O . GLU A 1 95 ? 7.871 9.600 14.399 1.00 97.31 95 GLU A O 1
ATOM 774 N N . GLN A 1 96 ? 8.743 8.702 16.261 1.00 97.75 96 GLN A N 1
ATOM 775 C CA . GLN A 1 96 ? 8.938 7.376 15.676 1.00 97.75 96 GLN A CA 1
ATOM 776 C C . GLN A 1 96 ? 7.606 6.727 15.305 1.00 97.75 96 GLN A C 1
ATOM 778 O O . GLN A 1 96 ? 7.506 6.147 14.226 1.00 97.75 96 GLN A O 1
ATOM 783 N N . LEU A 1 97 ? 6.584 6.838 16.156 1.00 98.12 97 LEU A N 1
ATOM 784 C CA . LEU A 1 97 ? 5.237 6.353 15.852 1.00 98.12 97 LEU A CA 1
ATOM 785 C C . LEU A 1 97 ? 4.671 7.055 14.618 1.00 98.12 97 LEU A C 1
ATOM 787 O O . LEU A 1 97 ? 4.221 6.388 13.691 1.00 98.12 97 LEU A O 1
ATOM 791 N N . THR A 1 98 ? 4.758 8.385 14.581 1.00 97.69 98 THR A N 1
ATOM 792 C CA . THR A 1 98 ? 4.296 9.200 13.449 1.00 97.69 98 THR A CA 1
ATOM 793 C C . THR A 1 98 ? 4.978 8.763 12.157 1.00 97.69 98 THR A C 1
ATOM 795 O O . THR A 1 98 ? 4.300 8.388 11.204 1.00 97.69 98 THR A O 1
ATOM 798 N N . GLN A 1 99 ? 6.311 8.689 12.158 1.00 96.06 99 GLN A N 1
ATOM 799 C CA . GLN A 1 99 ? 7.081 8.285 10.987 1.00 96.06 99 GLN A CA 1
ATOM 800 C C . GLN A 1 99 ? 6.746 6.857 10.538 1.00 96.06 99 GLN A C 1
ATOM 802 O O . GLN A 1 99 ? 6.624 6.603 9.343 1.00 96.06 99 GLN A O 1
ATOM 807 N N . ASN A 1 100 ? 6.590 5.912 11.472 1.00 96.81 100 ASN A N 1
ATOM 808 C CA . ASN A 1 100 ? 6.223 4.536 11.135 1.00 96.81 100 ASN A CA 1
ATOM 809 C C . ASN A 1 100 ? 4.830 4.456 10.506 1.00 96.81 100 ASN A C 1
ATOM 811 O O . ASN A 1 100 ? 4.654 3.674 9.578 1.00 96.81 100 ASN A O 1
ATOM 815 N N . ILE A 1 101 ? 3.874 5.262 10.974 1.00 96.19 101 ILE A N 1
ATOM 816 C CA . ILE A 1 101 ? 2.519 5.318 10.417 1.00 96.19 101 ILE A CA 1
ATOM 817 C C . ILE A 1 101 ? 2.526 5.951 9.020 1.00 96.19 101 ILE A C 1
ATOM 819 O O . ILE A 1 101 ? 1.923 5.394 8.106 1.00 96.19 101 ILE A O 1
ATOM 823 N N . GLU A 1 102 ? 3.251 7.054 8.814 1.00 95.12 102 GLU A N 1
ATOM 824 C CA . GLU A 1 102 ? 3.433 7.658 7.482 1.00 95.12 102 GLU A CA 1
ATOM 825 C C . GLU A 1 102 ? 4.055 6.665 6.499 1.00 95.12 102 GLU A C 1
ATOM 827 O O . GLU A 1 102 ? 3.607 6.532 5.360 1.00 95.12 102 GLU A O 1
ATOM 832 N N . ASN A 1 103 ? 5.036 5.888 6.961 1.00 94.88 103 ASN A N 1
ATOM 833 C CA . ASN A 1 103 ? 5.693 4.878 6.145 1.00 94.88 103 ASN A CA 1
ATOM 834 C C . ASN A 1 103 ? 4.756 3.741 5.719 1.00 94.88 103 ASN A C 1
ATOM 836 O O . ASN A 1 103 ? 5.153 2.971 4.853 1.00 94.88 103 ASN A O 1
ATOM 840 N N . LEU A 1 104 ? 3.544 3.605 6.274 1.00 94.19 104 LEU A N 1
ATOM 841 C CA . LEU A 1 104 ? 2.545 2.630 5.811 1.00 94.19 104 LEU A CA 1
ATOM 842 C C . LEU A 1 104 ? 1.847 3.065 4.520 1.00 94.19 104 LEU A C 1
ATOM 844 O O . LEU A 1 104 ? 1.229 2.228 3.867 1.00 94.19 104 LEU A O 1
ATOM 848 N N . TYR A 1 105 ? 1.946 4.341 4.126 1.00 91.75 105 TYR A N 1
ATOM 849 C CA . TYR A 1 105 ? 1.244 4.900 2.964 1.00 91.75 105 TYR A CA 1
ATOM 850 C C . TYR A 1 105 ? 1.328 4.044 1.679 1.00 91.75 105 TYR A C 1
ATOM 852 O O . TYR A 1 105 ? 0.300 3.881 1.016 1.00 91.75 105 TYR A O 1
ATOM 860 N N . PRO A 1 106 ? 2.479 3.430 1.319 1.00 90.75 106 PRO A N 1
ATOM 861 C CA . PRO A 1 106 ? 2.594 2.594 0.118 1.00 90.75 106 PRO A CA 1
ATOM 862 C C . PRO A 1 106 ? 1.740 1.320 0.133 1.00 90.75 106 PRO A C 1
ATOM 864 O O . PRO A 1 106 ? 1.371 0.826 -0.932 1.00 90.75 106 PRO A O 1
ATOM 867 N N . ILE A 1 107 ? 1.440 0.792 1.322 1.00 88.56 107 ILE A N 1
ATOM 868 C CA . ILE A 1 107 ? 0.653 -0.434 1.538 1.00 88.56 107 ILE A CA 1
ATOM 869 C C . ILE A 1 107 ? -0.715 -0.144 2.175 1.00 88.56 107 ILE A C 1
ATOM 871 O O . ILE A 1 107 ? -1.446 -1.056 2.553 1.00 88.56 107 ILE A O 1
ATOM 875 N N . ALA A 1 108 ? -1.060 1.135 2.309 1.00 83.31 108 ALA A N 1
ATOM 876 C CA . ALA A 1 108 ? -2.271 1.592 2.960 1.00 83.31 108 ALA A CA 1
ATOM 877 C C . ALA A 1 108 ? -3.505 1.422 2.060 1.00 83.31 108 ALA A C 1
ATOM 879 O O . ALA A 1 108 ? -3.495 1.784 0.877 1.00 83.31 108 ALA A O 1
ATOM 880 N N . ASN A 1 109 ? -4.604 0.953 2.654 1.00 78.81 109 ASN A N 1
ATOM 881 C CA . ASN A 1 109 ? -5.939 1.119 2.082 1.00 78.81 109 ASN A CA 1
ATOM 882 C C . ASN A 1 109 ? -6.421 2.576 2.252 1.00 78.81 109 ASN A C 1
ATOM 884 O O . ASN A 1 109 ? -5.731 3.409 2.847 1.00 78.81 109 ASN A O 1
ATOM 888 N N . ASP A 1 110 ? -7.596 2.898 1.717 1.00 75.12 110 ASP A N 1
ATOM 889 C CA . ASP A 1 110 ? -8.100 4.276 1.710 1.00 75.12 110 ASP A CA 1
ATOM 890 C C . ASP A 1 110 ? -8.338 4.841 3.116 1.00 75.12 110 ASP A C 1
ATOM 892 O O . ASP A 1 110 ? -8.141 6.034 3.340 1.00 75.12 110 ASP A O 1
ATOM 896 N N . ASP A 1 111 ? -8.656 3.994 4.091 1.00 66.75 111 ASP A N 1
ATOM 897 C CA . ASP A 1 111 ? -8.870 4.405 5.479 1.00 66.75 111 ASP A CA 1
ATOM 898 C C . ASP A 1 111 ? -7.571 4.706 6.206 1.00 66.75 111 ASP A C 1
ATOM 900 O O . ASP A 1 111 ? -7.454 5.745 6.852 1.00 66.75 111 ASP A O 1
ATOM 904 N N . VAL A 1 112 ? -6.559 3.851 6.037 1.00 79.88 112 VAL A N 1
ATOM 905 C CA . VAL A 1 112 ? -5.212 4.116 6.553 1.00 79.88 112 VAL A CA 1
ATOM 906 C C . VAL A 1 112 ? -4.674 5.405 5.928 1.00 79.88 112 VAL A C 1
ATOM 908 O O . VAL A 1 112 ? -4.137 6.248 6.644 1.00 79.88 112 VAL A O 1
ATOM 911 N N . LYS A 1 113 ? -4.893 5.629 4.624 1.00 84.69 113 LYS A N 1
ATOM 912 C CA . LYS A 1 113 ? -4.549 6.903 3.966 1.00 84.69 113 LYS A CA 1
ATOM 913 C C . LYS A 1 113 ? -5.345 8.077 4.529 1.00 84.69 113 LYS A C 1
ATOM 915 O O . LYS A 1 113 ? -4.776 9.147 4.728 1.00 84.69 113 LYS A O 1
ATOM 920 N N . SER A 1 114 ? -6.643 7.910 4.782 1.00 80.94 114 SER A N 1
ATOM 921 C CA . SER A 1 114 ? -7.485 8.959 5.366 1.00 80.94 114 SER A CA 1
ATOM 922 C C . SER A 1 114 ? -6.977 9.353 6.751 1.00 80.94 114 SER A C 1
ATOM 924 O O . SER A 1 114 ? -6.803 10.545 7.001 1.00 80.94 114 SER A O 1
ATOM 926 N N . PHE A 1 115 ? -6.651 8.377 7.603 1.00 82.06 115 PHE A N 1
ATOM 927 C CA . PHE A 1 115 ? -6.068 8.625 8.919 1.00 82.06 115 PHE A CA 1
ATOM 928 C C . PHE A 1 115 ? -4.728 9.367 8.814 1.00 82.06 115 PHE A C 1
ATOM 930 O O . PHE A 1 115 ? -4.566 10.420 9.432 1.00 82.06 115 PHE A O 1
ATOM 937 N N . ILE A 1 116 ? -3.799 8.877 7.978 1.00 87.56 116 ILE A N 1
ATOM 938 C CA . ILE A 1 116 ? -2.492 9.519 7.743 1.00 87.56 116 ILE A CA 1
ATOM 939 C C . ILE A 1 116 ? -2.670 10.982 7.312 1.00 87.56 116 ILE A C 1
ATOM 941 O O . ILE A 1 116 ? -2.020 11.873 7.852 1.00 87.56 116 ILE A O 1
ATOM 945 N N . ASN A 1 117 ? -3.581 11.245 6.373 1.00 87.56 117 ASN A N 1
ATOM 946 C CA . ASN A 1 117 ? -3.736 12.570 5.775 1.00 87.56 117 ASN A CA 1
ATOM 947 C C . ASN A 1 117 ? -4.516 13.563 6.648 1.00 87.56 117 ASN A C 1
ATOM 949 O O . ASN A 1 117 ? -4.273 14.767 6.558 1.00 87.56 117 ASN A O 1
ATOM 953 N N . LYS A 1 118 ? -5.489 13.097 7.439 1.00 84.62 118 LYS A N 1
ATOM 954 C CA . LYS A 1 118 ? -6.455 13.976 8.121 1.00 84.62 118 LYS A CA 1
ATOM 955 C C . LYS A 1 118 ? -6.283 14.031 9.633 1.00 84.62 118 LYS A C 1
ATOM 957 O O . LYS A 1 118 ? -6.590 15.060 10.226 1.00 84.62 118 LYS A O 1
ATOM 962 N N . GLU A 1 119 ? -5.816 12.950 10.251 1.00 82.50 119 GLU A N 1
ATOM 963 C CA . GLU A 1 119 ? -5.920 12.758 11.703 1.00 82.50 119 GLU A CA 1
ATOM 964 C C . GLU A 1 119 ? -4.560 12.573 12.380 1.00 82.50 119 GLU A C 1
ATOM 966 O O . GLU A 1 119 ? -4.375 13.025 13.510 1.00 82.50 119 GLU A O 1
ATOM 971 N N . LEU A 1 120 ? -3.575 11.984 11.691 1.00 89.31 120 LEU A N 1
ATOM 972 C CA . LEU A 1 120 ? -2.277 11.622 12.273 1.00 89.31 120 LEU A CA 1
ATOM 973 C C . LEU A 1 120 ? -1.564 12.796 12.958 1.00 89.31 120 LEU A C 1
ATOM 975 O O . LEU A 1 120 ? -0.969 12.627 14.023 1.00 89.31 120 LEU A O 1
ATOM 979 N N . LYS A 1 121 ? -1.648 13.995 12.369 1.00 89.19 121 LYS A N 1
ATOM 980 C CA . LYS A 1 121 ? -0.982 15.199 12.885 1.00 89.19 121 LYS A CA 1
ATOM 981 C C . LYS A 1 121 ? -1.533 15.661 14.238 1.00 89.19 121 LYS A C 1
ATOM 983 O O . LYS A 1 121 ? -0.791 16.255 15.015 1.00 89.19 121 LYS A O 1
ATOM 988 N N . THR A 1 122 ? -2.815 15.424 14.509 1.00 83.56 122 THR A N 1
ATOM 989 C CA . THR A 1 122 ? -3.489 15.842 15.751 1.00 83.56 122 THR A CA 1
ATOM 990 C C . THR A 1 122 ? -3.789 14.675 16.690 1.00 83.56 122 THR A C 1
ATOM 992 O O . THR A 1 122 ? -4.248 14.905 17.807 1.00 83.56 122 THR A O 1
ATOM 995 N N . ALA A 1 123 ? -3.541 13.435 16.261 1.00 82.44 123 ALA A N 1
ATOM 996 C CA . ALA A 1 123 ? -3.713 12.236 17.069 1.00 82.44 123 ALA A CA 1
ATOM 997 C C . ALA A 1 123 ? -2.790 12.242 18.299 1.00 82.44 123 ALA A C 1
ATOM 999 O O . ALA A 1 123 ? -1.623 12.635 18.217 1.00 82.44 123 ALA A O 1
ATOM 1000 N N . THR A 1 124 ? -3.300 11.762 19.438 1.00 87.25 124 THR A N 1
ATOM 1001 C CA . THR A 1 124 ? -2.480 11.569 20.642 1.00 87.25 124 THR A CA 1
ATOM 1002 C C . THR A 1 124 ? -1.528 10.387 20.464 1.00 87.25 124 THR A C 1
ATOM 1004 O O . THR A 1 124 ? -1.731 9.525 19.600 1.00 87.25 124 THR A O 1
ATOM 1007 N N . ARG A 1 125 ? -0.498 10.304 21.310 1.00 90.81 125 ARG A N 1
ATOM 1008 C CA . ARG A 1 125 ? 0.464 9.197 21.280 1.00 90.81 125 ARG A CA 1
ATOM 1009 C C . ARG A 1 125 ? -0.225 7.841 21.445 1.00 90.81 125 ARG A C 1
ATOM 1011 O O . ARG A 1 125 ? 0.118 6.892 20.748 1.00 90.81 125 ARG A O 1
ATOM 1018 N N . GLU A 1 126 ? -1.219 7.755 22.323 1.00 86.25 126 GLU A N 1
ATOM 1019 C CA . GLU A 1 126 ? -1.990 6.537 22.592 1.00 86.25 126 GLU A CA 1
ATOM 1020 C C . GLU A 1 126 ? -2.743 6.072 21.340 1.00 86.25 126 GLU A C 1
ATOM 1022 O O . GLU A 1 126 ? -2.691 4.893 20.989 1.00 86.25 126 GLU A O 1
ATOM 1027 N N . VAL A 1 127 ? -3.355 7.009 20.605 1.00 84.00 127 VAL A N 1
ATOM 1028 C CA . VAL A 1 127 ? -4.029 6.720 19.331 1.00 84.00 127 VAL A CA 1
ATOM 1029 C C . VAL A 1 127 ? -3.029 6.218 18.290 1.00 84.00 127 VAL A C 1
ATOM 1031 O O . VAL A 1 127 ? -3.300 5.228 17.614 1.00 84.00 127 VAL A O 1
ATOM 1034 N N . LYS A 1 128 ? -1.848 6.840 18.180 1.00 92.44 128 LYS A N 1
ATOM 1035 C CA . LYS A 1 128 ? -0.798 6.398 17.245 1.00 92.44 128 LYS A CA 1
ATOM 1036 C C . LYS A 1 128 ? -0.274 5.001 17.586 1.00 92.44 128 LYS A C 1
ATOM 1038 O O . LYS A 1 128 ? -0.123 4.169 16.693 1.00 92.44 128 LYS A O 1
ATOM 1043 N N . MET A 1 129 ? -0.030 4.721 18.868 1.00 94.38 129 MET A N 1
ATOM 1044 C CA . MET A 1 129 ? 0.378 3.390 19.335 1.00 94.38 129 MET A CA 1
ATOM 1045 C C . MET A 1 129 ? -0.664 2.338 18.975 1.00 94.38 129 MET A C 1
ATOM 1047 O O . MET A 1 129 ? -0.319 1.298 18.414 1.00 94.38 129 MET A O 1
ATOM 1051 N N . TYR A 1 130 ? -1.933 2.623 19.268 1.00 88.44 130 TYR A N 1
ATOM 1052 C CA . TYR A 1 130 ? -3.033 1.721 18.961 1.00 88.44 130 TYR A CA 1
ATOM 1053 C C . TYR A 1 130 ? -3.174 1.489 17.460 1.00 88.44 130 TYR A C 1
ATOM 1055 O O . TYR A 1 130 ? -3.286 0.341 17.035 1.00 88.44 130 TYR A O 1
ATOM 1063 N N . PHE A 1 131 ? -3.110 2.551 16.657 1.00 89.69 131 PHE A N 1
ATOM 1064 C CA . PHE A 1 131 ? -3.197 2.467 15.204 1.00 89.69 131 PHE A CA 1
ATOM 1065 C C . PHE A 1 131 ? -2.089 1.582 14.629 1.00 89.69 131 PHE A C 1
ATOM 1067 O O . PHE A 1 131 ? -2.371 0.620 13.913 1.00 89.69 131 PHE A O 1
ATOM 1074 N N . LEU A 1 132 ? -0.829 1.871 14.977 1.00 95.38 132 LEU A N 1
ATOM 1075 C CA . LEU A 1 132 ? 0.319 1.131 14.460 1.00 95.38 132 LEU A CA 1
ATOM 1076 C C . LEU A 1 132 ? 0.278 -0.337 14.900 1.00 95.38 132 LEU A C 1
ATOM 1078 O O . LEU A 1 132 ? 0.479 -1.228 14.078 1.00 95.38 132 LEU A O 1
ATOM 1082 N N . TYR A 1 133 ? -0.019 -0.603 16.174 1.00 94.50 133 TYR A N 1
ATOM 1083 C CA . TYR A 1 133 ? -0.135 -1.969 16.682 1.00 94.50 133 TYR A CA 1
ATOM 1084 C C . TYR A 1 133 ? -1.272 -2.737 15.997 1.00 94.50 133 TYR A C 1
ATOM 1086 O O . TYR A 1 133 ? -1.063 -3.858 15.536 1.00 94.50 133 TYR A O 1
ATOM 1094 N N . SER A 1 134 ? -2.455 -2.128 15.880 1.00 88.06 134 SER A N 1
ATOM 1095 C CA . SER A 1 134 ? -3.636 -2.761 15.281 1.00 88.06 134 SER A CA 1
ATOM 1096 C C . SER A 1 134 ? -3.441 -3.053 13.796 1.00 88.06 134 SER A C 1
ATOM 1098 O O . SER A 1 134 ? -3.861 -4.110 13.329 1.00 88.06 134 SER A O 1
ATOM 1100 N N . PHE A 1 135 ? -2.749 -2.168 13.067 1.00 89.75 135 PHE A N 1
ATOM 1101 C CA . PHE A 1 135 ? -2.369 -2.413 11.677 1.00 89.75 135 PHE A CA 1
ATOM 1102 C C . PHE A 1 135 ? -1.569 -3.715 11.558 1.00 89.75 135 PHE A C 1
ATOM 1104 O O . PHE A 1 135 ? -1.975 -4.628 10.845 1.00 89.75 135 PHE A O 1
ATOM 1111 N N . TRP A 1 136 ? -0.478 -3.844 12.317 1.00 93.31 136 TRP A N 1
ATOM 1112 C CA . TRP A 1 136 ? 0.384 -5.026 12.241 1.00 93.31 136 TRP A CA 1
ATOM 1113 C C . TRP A 1 136 ? -0.238 -6.280 12.853 1.00 93.31 136 TRP A C 1
ATOM 1115 O O . TRP A 1 136 ? 0.061 -7.379 12.397 1.00 93.31 136 TRP A O 1
ATOM 1125 N N . LYS A 1 137 ? -1.137 -6.135 13.833 1.00 88.88 137 LYS A N 1
ATOM 1126 C CA . LYS A 1 137 ? -1.921 -7.249 14.378 1.00 88.88 137 LYS A CA 1
ATOM 1127 C C . LYS A 1 137 ? -2.884 -7.828 13.350 1.00 88.88 137 LYS A C 1
ATOM 1129 O O . LYS A 1 137 ? -3.068 -9.037 13.322 1.00 88.88 137 LYS A O 1
ATOM 1134 N N . ARG A 1 138 ? -3.471 -6.997 12.487 1.00 82.06 138 ARG A N 1
ATOM 1135 C CA . ARG A 1 138 ? -4.304 -7.483 11.381 1.00 82.06 138 ARG A CA 1
ATOM 1136 C C . ARG A 1 138 ? -3.482 -8.248 10.343 1.00 82.06 138 ARG A C 1
ATOM 1138 O O . ARG A 1 138 ? -3.952 -9.259 9.836 1.00 82.06 138 ARG A O 1
ATOM 1145 N N . GLU A 1 139 ? -2.272 -7.778 10.044 1.00 82.12 139 GLU A N 1
ATOM 1146 C CA . GLU A 1 139 ? -1.374 -8.458 9.099 1.00 82.12 139 GLU A CA 1
ATOM 1147 C C . GLU A 1 139 ? -0.819 -9.774 9.666 1.00 82.12 139 GLU A C 1
ATOM 1149 O O . GLU A 1 139 ? -0.690 -10.765 8.949 1.00 82.12 139 GLU A O 1
ATOM 1154 N N . ASN A 1 140 ? -0.489 -9.801 10.959 1.00 87.81 140 ASN A N 1
ATOM 1155 C CA . ASN A 1 140 ? -0.017 -10.992 11.653 1.00 87.81 140 ASN A CA 1
ATOM 1156 C C . ASN A 1 140 ? -0.461 -10.972 13.119 1.00 87.81 140 ASN A C 1
ATOM 1158 O O . ASN A 1 140 ? 0.201 -10.390 13.980 1.00 87.81 140 ASN A O 1
ATOM 1162 N N . GLU A 1 141 ? -1.568 -11.655 13.403 1.00 86.50 141 GLU A N 1
ATOM 1163 C CA . GLU A 1 141 ? -2.146 -11.711 14.748 1.00 86.50 141 GLU A CA 1
ATOM 1164 C C . GLU A 1 141 ? -1.215 -12.404 15.751 1.00 86.50 141 GLU A C 1
ATOM 1166 O O . GLU A 1 141 ? -1.124 -11.986 16.905 1.00 86.50 141 GLU A O 1
ATOM 1171 N N . ALA A 1 142 ? -0.489 -13.434 15.302 1.00 90.62 142 ALA A N 1
ATOM 1172 C CA . ALA A 1 142 ? 0.399 -14.221 16.151 1.00 90.62 142 ALA A CA 1
ATOM 1173 C C . ALA A 1 142 ? 1.669 -13.455 16.548 1.00 90.62 142 ALA A C 1
ATOM 1175 O O . ALA A 1 142 ? 2.159 -13.615 17.664 1.00 90.62 142 ALA A O 1
ATOM 1176 N N . SER A 1 143 ? 2.215 -12.637 15.642 1.00 94.12 143 SER A N 1
ATOM 1177 C CA . SER A 1 143 ? 3.387 -11.801 15.918 1.00 94.12 143 SER A CA 1
ATOM 1178 C C . SER A 1 143 ? 3.359 -10.480 15.133 1.00 94.12 143 SER A C 1
ATOM 1180 O O . SER A 1 143 ? 4.016 -10.351 14.090 1.00 94.12 143 SER A O 1
ATOM 1182 N N . PRO A 1 144 ? 2.663 -9.450 15.657 1.00 94.94 144 PRO A N 1
ATOM 1183 C CA . PRO A 1 144 ? 2.613 -8.124 15.036 1.00 94.94 144 PRO A CA 1
ATOM 1184 C C . PRO A 1 144 ? 4.005 -7.493 14.904 1.00 94.94 144 PRO A C 1
ATOM 1186 O O . PRO A 1 144 ? 4.327 -6.847 13.907 1.00 94.94 144 PRO A O 1
ATOM 1189 N N . GLN A 1 145 ? 4.866 -7.714 15.903 1.00 96.50 145 GLN A N 1
ATOM 1190 C CA . GLN A 1 145 ? 6.231 -7.194 15.909 1.00 96.50 145 GLN A CA 1
ATOM 1191 C C . GLN A 1 145 ? 7.070 -7.779 14.769 1.00 96.50 145 GLN A C 1
ATOM 1193 O O . GLN A 1 145 ? 7.811 -7.037 14.129 1.00 96.50 145 GLN A O 1
ATOM 1198 N N . THR A 1 146 ? 6.950 -9.082 14.494 1.00 96.50 146 THR A N 1
ATOM 1199 C CA . THR A 1 146 ? 7.688 -9.714 13.391 1.00 96.50 146 THR A CA 1
ATOM 1200 C C . THR A 1 146 ? 7.266 -9.122 12.049 1.00 96.50 146 THR A C 1
ATOM 1202 O O . THR A 1 146 ? 8.129 -8.730 11.267 1.00 96.50 146 THR A O 1
ATOM 1205 N N . ALA A 1 147 ? 5.960 -8.961 11.807 1.00 94.56 147 ALA A N 1
ATOM 1206 C CA . ALA A 1 147 ? 5.468 -8.352 10.569 1.00 94.56 147 ALA A CA 1
ATOM 1207 C C . ALA A 1 147 ? 5.978 -6.910 10.385 1.00 94.56 147 ALA A C 1
ATOM 1209 O O . ALA A 1 147 ? 6.460 -6.549 9.307 1.00 94.56 147 ALA A O 1
ATOM 1210 N N . TRP A 1 148 ? 5.956 -6.108 11.455 1.00 97.06 148 TRP A N 1
ATOM 1211 C CA . TRP A 1 148 ? 6.516 -4.756 11.448 1.00 97.06 148 TRP A CA 1
ATOM 1212 C C . TRP A 1 148 ? 8.025 -4.738 11.146 1.00 97.06 148 TRP A C 1
ATOM 1214 O O . TRP A 1 148 ? 8.492 -3.925 10.343 1.00 97.06 148 TRP A O 1
ATOM 1224 N N . GLN A 1 149 ? 8.806 -5.638 11.750 1.00 97.06 149 GLN A N 1
ATOM 1225 C CA . GLN A 1 149 ? 10.256 -5.726 11.537 1.00 97.06 149 GLN A CA 1
ATOM 1226 C C . GLN A 1 149 ? 10.610 -6.135 10.102 1.00 97.06 149 GLN A C 1
ATOM 1228 O O . GLN A 1 149 ? 11.512 -5.555 9.488 1.00 97.06 149 GLN A O 1
ATOM 1233 N N . GLU A 1 150 ? 9.881 -7.097 9.537 1.00 95.00 150 GLU A N 1
ATOM 1234 C CA . GLU A 1 150 ? 10.041 -7.504 8.141 1.00 95.00 150 GLU A CA 1
ATOM 1235 C C . GLU A 1 150 ? 9.722 -6.356 7.182 1.00 95.00 150 GLU A C 1
ATOM 1237 O O . GLU A 1 150 ? 10.473 -6.106 6.234 1.00 95.00 150 GLU A O 1
ATOM 1242 N N . TYR A 1 151 ? 8.638 -5.617 7.441 1.00 96.19 151 TYR A N 1
ATOM 1243 C CA . TYR A 1 151 ? 8.301 -4.432 6.661 1.00 96.19 151 TYR A CA 1
ATOM 1244 C C . TYR A 1 151 ? 9.377 -3.356 6.755 1.00 96.19 151 TYR A C 1
ATOM 1246 O O . TYR A 1 151 ? 9.814 -2.842 5.730 1.00 96.19 151 TYR A O 1
ATOM 1254 N N . THR A 1 152 ? 9.854 -3.058 7.962 1.00 95.75 152 THR A N 1
ATOM 1255 C CA . THR A 1 152 ? 10.900 -2.052 8.190 1.00 95.75 152 THR A CA 1
ATOM 1256 C C . THR A 1 152 ? 12.200 -2.432 7.477 1.00 95.75 152 THR A C 1
ATOM 1258 O O . THR A 1 152 ? 12.847 -1.586 6.868 1.00 95.75 152 THR A O 1
ATOM 1261 N N . THR A 1 153 ? 12.536 -3.724 7.431 1.00 96.50 153 THR A N 1
ATOM 1262 C CA . THR A 1 153 ? 13.681 -4.228 6.655 1.00 96.50 153 THR A CA 1
ATOM 1263 C C . THR A 1 153 ? 13.505 -3.968 5.154 1.00 96.50 153 THR A C 1
ATOM 1265 O O . THR A 1 153 ? 14.438 -3.520 4.480 1.00 96.50 153 THR A O 1
ATOM 1268 N N . ARG A 1 154 ? 12.302 -4.203 4.607 1.00 96.19 154 ARG A N 1
ATOM 1269 C CA . ARG A 1 154 ? 11.988 -3.861 3.208 1.00 96.19 154 ARG A CA 1
ATOM 1270 C C . ARG A 1 154 ? 12.023 -2.348 2.982 1.00 96.19 154 ARG A C 1
ATOM 1272 O O . ARG A 1 154 ? 12.542 -1.913 1.957 1.00 96.19 154 ARG A O 1
ATOM 1279 N N . LEU A 1 155 ? 11.528 -1.561 3.935 1.00 97.12 155 LEU A N 1
ATOM 1280 C CA . LEU A 1 155 ? 11.529 -0.100 3.899 1.00 97.12 155 LEU A CA 1
ATOM 1281 C C . LEU A 1 155 ? 12.951 0.471 3.816 1.00 97.12 155 LEU A C 1
ATOM 1283 O O . LEU A 1 155 ? 13.239 1.318 2.970 1.00 97.12 155 LEU A O 1
ATOM 1287 N N . ASP A 1 156 ? 13.862 -0.034 4.643 1.00 97.12 156 ASP A N 1
ATOM 1288 C CA . ASP A 1 156 ? 15.270 0.359 4.617 1.00 97.12 156 ASP A CA 1
ATOM 1289 C C . ASP A 1 156 ? 15.926 0.011 3.282 1.00 97.12 156 ASP A C 1
ATOM 1291 O O . ASP A 1 156 ? 16.663 0.822 2.712 1.00 97.12 156 ASP A O 1
ATOM 1295 N N . PHE A 1 157 ? 15.632 -1.176 2.747 1.00 97.19 157 PHE A N 1
ATOM 1296 C CA . PHE A 1 157 ? 16.114 -1.580 1.432 1.00 97.19 157 PHE A CA 1
ATOM 1297 C C . PHE A 1 157 ? 15.631 -0.627 0.332 1.00 97.19 157 PHE A C 1
ATOM 1299 O O . PHE A 1 157 ? 16.456 -0.127 -0.439 1.00 97.19 157 PHE A O 1
ATOM 1306 N N . VAL A 1 158 ? 14.326 -0.330 0.266 1.00 96.94 158 VAL A N 1
ATOM 1307 C CA . VAL A 1 158 ? 13.792 0.558 -0.778 1.00 96.94 158 VAL A CA 1
ATOM 1308 C C . VAL A 1 158 ? 14.321 1.976 -0.630 1.00 96.94 158 VAL A C 1
ATOM 1310 O O . VAL A 1 158 ? 14.679 2.589 -1.630 1.00 96.94 158 VAL A O 1
ATOM 1313 N N . ASN A 1 159 ? 14.469 2.483 0.594 1.00 96.06 159 ASN A N 1
ATOM 1314 C CA . ASN A 1 159 ? 15.032 3.808 0.828 1.00 96.06 159 ASN A CA 1
ATOM 1315 C C . ASN A 1 159 ? 16.504 3.888 0.423 1.00 96.06 159 ASN A C 1
ATOM 1317 O O . ASN A 1 159 ? 16.921 4.892 -0.146 1.00 96.06 159 ASN A O 1
ATOM 1321 N N . ARG A 1 160 ? 17.300 2.842 0.645 1.00 95.88 160 ARG A N 1
ATOM 1322 C CA . ARG A 1 160 ? 18.695 2.822 0.177 1.00 95.88 160 ARG A CA 1
ATOM 1323 C C . ARG A 1 160 ? 18.802 2.700 -1.340 1.00 95.88 160 ARG A C 1
ATOM 1325 O O . ARG A 1 160 ? 19.711 3.280 -1.922 1.00 95.88 160 ARG A O 1
ATOM 1332 N N . LYS A 1 161 ? 17.911 1.931 -1.970 1.00 94.50 161 LYS A N 1
ATOM 1333 C CA . LYS A 1 161 ? 18.036 1.558 -3.386 1.00 94.50 161 LYS A CA 1
ATOM 1334 C C . LYS A 1 161 ? 17.311 2.492 -4.355 1.00 94.50 161 LYS A C 1
ATOM 1336 O O . LYS A 1 161 ? 17.793 2.677 -5.467 1.00 94.50 161 LYS A O 1
ATOM 1341 N N . TYR A 1 162 ? 16.164 3.034 -3.958 1.00 93.94 162 TYR A N 1
ATOM 1342 C CA . TYR A 1 162 ? 15.246 3.749 -4.850 1.00 93.94 162 TYR A CA 1
ATOM 1343 C C . TYR A 1 162 ? 15.016 5.212 -4.453 1.00 93.94 162 TYR A C 1
ATOM 1345 O O . TYR A 1 162 ? 14.237 5.887 -5.115 1.00 93.94 162 TYR A O 1
ATOM 1353 N N . SER A 1 163 ? 15.659 5.731 -3.398 1.00 94.06 163 SER A N 1
ATOM 1354 C CA . SER A 1 163 ? 15.560 7.168 -3.094 1.00 94.06 163 SER A CA 1
ATOM 1355 C C . SER A 1 163 ? 16.177 8.016 -4.202 1.00 94.06 163 SER A C 1
ATOM 1357 O O . SER A 1 163 ? 17.183 7.646 -4.808 1.00 94.06 163 SER A O 1
ATOM 1359 N N . THR A 1 164 ? 15.605 9.198 -4.397 1.00 90.56 164 THR A N 1
ATOM 1360 C CA . THR A 1 164 ? 16.121 10.246 -5.276 1.00 90.56 164 THR A CA 1
ATOM 1361 C C . THR A 1 164 ? 16.573 11.443 -4.435 1.00 90.56 164 THR A C 1
ATOM 1363 O O . THR A 1 164 ? 16.477 11.437 -3.207 1.00 90.56 164 THR A O 1
ATOM 1366 N N . ASN A 1 165 ? 17.043 12.511 -5.082 1.00 88.38 165 ASN A N 1
ATOM 1367 C CA . ASN A 1 165 ? 17.389 13.752 -4.379 1.00 88.38 165 ASN A CA 1
ATOM 1368 C C . ASN A 1 165 ? 16.175 14.450 -3.738 1.00 88.38 165 ASN A C 1
ATOM 1370 O O . ASN A 1 165 ? 16.359 15.288 -2.861 1.00 88.38 165 ASN A O 1
ATOM 1374 N N . ILE A 1 166 ? 14.956 14.142 -4.194 1.00 89.06 166 ILE A N 1
ATOM 1375 C CA . ILE A 1 166 ? 13.725 14.839 -3.788 1.00 89.06 166 ILE A CA 1
ATOM 1376 C C . ILE A 1 166 ? 12.675 13.923 -3.152 1.00 89.06 166 ILE A C 1
ATOM 1378 O O . ILE A 1 166 ? 11.779 14.428 -2.487 1.00 89.06 166 ILE A O 1
ATOM 1382 N N . LYS A 1 167 ? 12.774 12.602 -3.342 1.00 90.62 167 LYS A N 1
ATOM 1383 C CA . LYS A 1 167 ? 11.836 11.606 -2.808 1.00 90.62 167 LYS A CA 1
ATOM 1384 C C . LYS A 1 167 ? 12.578 10.505 -2.070 1.00 90.62 167 LYS A C 1
ATOM 1386 O O . LYS A 1 167 ? 13.622 10.032 -2.526 1.00 90.62 167 LYS A O 1
ATOM 1391 N N . LYS A 1 168 ? 12.011 10.041 -0.963 1.00 93.31 168 LYS A N 1
ATOM 1392 C CA . LYS A 1 168 ? 12.427 8.795 -0.318 1.00 93.31 168 LYS A CA 1
ATOM 1393 C C . LYS A 1 168 ? 12.025 7.608 -1.185 1.00 93.31 168 LYS A C 1
ATOM 1395 O O . LYS A 1 168 ? 11.062 7.661 -1.942 1.00 93.31 168 LYS A O 1
ATOM 1400 N N . GLY A 1 169 ? 12.762 6.510 -1.060 1.00 94.06 169 GLY A N 1
ATOM 1401 C CA . GLY A 1 169 ? 12.549 5.324 -1.882 1.00 94.06 169 GLY A CA 1
ATOM 1402 C C . GLY A 1 169 ? 11.126 4.786 -1.795 1.00 94.06 169 GLY A C 1
ATOM 1403 O O . GLY A 1 169 ? 10.559 4.447 -2.828 1.00 94.06 169 GLY A O 1
ATOM 1404 N N . TYR A 1 170 ? 10.513 4.784 -0.609 1.00 93.94 170 TYR A N 1
ATOM 1405 C CA . TYR A 1 170 ? 9.125 4.339 -0.429 1.00 93.94 170 TYR A CA 1
ATOM 1406 C C . TYR A 1 170 ? 8.078 5.199 -1.163 1.00 93.94 170 TYR A C 1
ATOM 1408 O O . TYR A 1 170 ? 6.978 4.718 -1.418 1.00 93.94 170 TYR A O 1
ATOM 1416 N N . GLU A 1 171 ? 8.415 6.442 -1.522 1.00 92.75 171 GLU A N 1
ATOM 1417 C CA . GLU A 1 171 ? 7.551 7.362 -2.275 1.00 92.75 171 GLU A CA 1
ATOM 1418 C C . GLU A 1 171 ? 7.681 7.180 -3.797 1.00 92.75 171 GLU A C 1
ATOM 1420 O O . GLU A 1 171 ? 6.915 7.762 -4.565 1.00 92.75 171 GLU A O 1
ATOM 1425 N N . THR A 1 172 ? 8.666 6.401 -4.255 1.00 95.19 172 THR A N 1
ATOM 1426 C CA . THR A 1 172 ? 8.851 6.090 -5.679 1.00 95.19 172 THR A CA 1
ATOM 1427 C C . THR A 1 172 ? 7.984 4.914 -6.107 1.00 95.19 172 THR A C 1
ATOM 1429 O O . THR A 1 172 ? 7.682 4.034 -5.300 1.00 95.19 172 THR A O 1
ATOM 1432 N N . ASP A 1 173 ? 7.643 4.832 -7.395 1.00 95.69 173 ASP A N 1
ATOM 1433 C CA . ASP A 1 173 ? 6.851 3.711 -7.916 1.00 95.69 173 ASP A CA 1
ATOM 1434 C C . ASP A 1 173 ? 7.547 2.361 -7.702 1.00 95.69 173 ASP A C 1
ATOM 1436 O O . ASP A 1 173 ? 6.900 1.385 -7.326 1.00 95.69 173 ASP A O 1
ATOM 1440 N N . MET A 1 174 ? 8.870 2.300 -7.884 1.00 95.75 174 MET A N 1
ATOM 1441 C CA . MET A 1 174 ? 9.643 1.079 -7.636 1.00 95.75 174 MET A CA 1
ATOM 1442 C C . MET A 1 174 ? 9.633 0.689 -6.158 1.00 95.75 174 MET A C 1
ATOM 1444 O O . MET A 1 174 ? 9.423 -0.479 -5.833 1.00 95.75 174 MET A O 1
ATOM 1448 N N . GLY A 1 175 ? 9.832 1.648 -5.248 1.00 96.44 175 GLY A N 1
ATOM 1449 C CA . GLY A 1 175 ? 9.765 1.371 -3.816 1.00 96.44 175 GLY A CA 1
ATOM 1450 C C . GLY A 1 175 ? 8.365 0.964 -3.369 1.00 96.44 175 GLY A C 1
ATOM 1451 O O . GLY A 1 175 ? 8.235 -0.021 -2.649 1.00 96.44 175 GLY A O 1
ATOM 1452 N N . ARG A 1 176 ? 7.317 1.635 -3.860 1.00 95.50 176 ARG A N 1
ATOM 1453 C CA . ARG A 1 176 ? 5.919 1.268 -3.602 1.00 95.50 176 ARG A CA 1
ATOM 1454 C C . ARG A 1 176 ? 5.616 -0.154 -4.068 1.00 95.50 176 ARG A C 1
ATOM 1456 O O . ARG A 1 176 ? 5.099 -0.939 -3.279 1.00 95.50 176 ARG A O 1
ATOM 1463 N N . VAL A 1 177 ? 5.961 -0.508 -5.311 1.00 95.81 177 VAL A N 1
ATOM 1464 C CA . VAL A 1 177 ? 5.737 -1.867 -5.837 1.00 95.81 177 VAL A CA 1
ATOM 1465 C C . VAL A 1 177 ? 6.526 -2.896 -5.027 1.00 95.81 177 VAL A C 1
ATOM 1467 O O . VAL A 1 177 ? 5.978 -3.936 -4.677 1.00 95.81 177 VAL A O 1
ATOM 1470 N N . TYR A 1 178 ? 7.770 -2.601 -4.642 1.00 97.00 178 TYR A N 1
ATOM 1471 C CA . TYR A 1 178 ? 8.570 -3.513 -3.818 1.00 97.00 178 TYR A CA 1
ATOM 1472 C C . TYR A 1 178 ? 7.965 -3.722 -2.423 1.00 97.00 178 TYR A C 1
ATOM 1474 O O . TYR A 1 178 ? 7.983 -4.831 -1.895 1.00 97.00 178 TYR A O 1
ATOM 1482 N N . LEU A 1 179 ? 7.431 -2.666 -1.805 1.00 95.69 179 LEU A N 1
ATOM 1483 C CA . LEU A 1 179 ? 6.789 -2.757 -0.494 1.00 95.69 179 LEU A CA 1
ATOM 1484 C C . LEU A 1 179 ? 5.457 -3.508 -0.555 1.00 95.69 179 LEU A C 1
ATOM 1486 O O . LEU A 1 179 ? 5.177 -4.295 0.347 1.00 95.69 179 LEU A O 1
ATOM 1490 N N . LEU A 1 180 ? 4.674 -3.292 -1.615 1.00 90.44 180 LEU A N 1
ATOM 1491 C CA . LEU A 1 180 ? 3.347 -3.881 -1.786 1.00 90.44 180 LEU A CA 1
ATOM 1492 C C . LEU A 1 180 ? 3.395 -5.348 -2.234 1.00 90.44 180 LEU A C 1
ATOM 1494 O O . LEU A 1 180 ? 2.634 -6.171 -1.733 1.00 90.44 180 LEU A O 1
ATOM 1498 N N . TYR A 1 181 ? 4.290 -5.686 -3.164 1.00 89.94 181 TYR A N 1
ATOM 1499 C CA . TYR A 1 181 ? 4.376 -7.024 -3.760 1.00 89.94 181 TYR A CA 1
ATOM 1500 C C . TYR A 1 181 ? 5.551 -7.854 -3.232 1.00 89.94 181 TYR A C 1
ATOM 1502 O O . TYR A 1 181 ? 5.624 -9.052 -3.502 1.00 89.94 181 TYR A O 1
ATOM 1510 N N . GLY A 1 182 ? 6.460 -7.244 -2.470 1.00 92.38 182 GLY A N 1
ATOM 1511 C CA . GLY A 1 182 ? 7.703 -7.872 -2.037 1.00 92.38 182 GLY A CA 1
ATOM 1512 C C . GLY A 1 182 ? 8.792 -7.857 -3.120 1.00 92.38 182 GLY A C 1
ATOM 1513 O O . GLY A 1 182 ? 8.653 -7.191 -4.154 1.00 92.38 182 GLY A O 1
ATOM 1514 N N . PRO A 1 183 ? 9.904 -8.580 -2.897 1.00 94.62 183 PRO A N 1
ATOM 1515 C CA . PRO A 1 183 ? 10.969 -8.692 -3.881 1.00 94.62 183 PRO A CA 1
ATOM 1516 C C . PRO A 1 183 ? 10.481 -9.409 -5.149 1.00 94.62 183 PRO A C 1
ATOM 1518 O O . PRO A 1 183 ? 9.843 -10.457 -5.042 1.00 94.62 183 PRO A O 1
ATOM 1521 N N . PRO A 1 184 ? 10.789 -8.882 -6.347 1.00 95.38 184 PRO A N 1
ATOM 1522 C CA . PRO A 1 184 ? 10.448 -9.552 -7.594 1.00 95.38 184 PRO A CA 1
ATOM 1523 C C . PRO A 1 184 ? 11.230 -10.858 -7.745 1.00 95.38 184 PRO A C 1
ATOM 1525 O O . PRO A 1 184 ? 12.407 -10.937 -7.391 1.00 95.38 184 PRO A O 1
ATOM 1528 N N . THR A 1 185 ? 10.589 -11.866 -8.333 1.00 94.88 185 THR A N 1
ATOM 1529 C CA . THR A 1 185 ? 11.210 -13.149 -8.683 1.00 94.88 185 THR A CA 1
ATOM 1530 C C . THR A 1 185 ? 12.339 -12.965 -9.693 1.00 94.88 185 THR A C 1
ATOM 1532 O O . THR A 1 185 ? 13.382 -13.607 -9.597 1.00 94.88 185 THR A O 1
ATOM 1535 N N . ASN A 1 186 ? 12.135 -12.083 -10.671 1.00 93.81 186 ASN A N 1
ATOM 1536 C CA . ASN A 1 186 ? 13.125 -11.785 -11.697 1.00 93.81 186 ASN A CA 1
ATOM 1537 C C . ASN A 1 186 ? 13.079 -10.299 -12.068 1.00 93.81 186 ASN A C 1
ATOM 1539 O O . ASN A 1 186 ? 12.012 -9.682 -12.088 1.00 93.81 186 ASN A O 1
ATOM 1543 N N . ILE A 1 187 ? 14.245 -9.740 -12.382 1.00 93.56 187 ILE A N 1
ATOM 1544 C CA . ILE A 1 187 ? 14.417 -8.367 -12.840 1.00 93.56 187 ILE A CA 1
ATOM 1545 C C . ILE A 1 187 ? 15.146 -8.391 -14.182 1.00 93.56 187 ILE A C 1
ATOM 1547 O O . ILE A 1 187 ? 16.283 -8.850 -14.269 1.00 93.56 187 ILE A O 1
ATOM 1551 N N . ILE A 1 188 ? 14.511 -7.842 -15.214 1.00 90.94 188 ILE A N 1
ATOM 1552 C CA . ILE A 1 188 ? 15.153 -7.539 -16.497 1.00 90.94 188 ILE A CA 1
ATOM 1553 C C . ILE A 1 188 ? 15.547 -6.067 -16.463 1.00 90.94 188 ILE A C 1
ATOM 1555 O O . ILE A 1 188 ? 14.673 -5.209 -16.376 1.00 90.94 188 ILE A O 1
ATOM 1559 N N . ASP A 1 189 ? 16.847 -5.780 -16.489 1.00 87.94 189 ASP A N 1
ATOM 1560 C CA . ASP A 1 189 ? 17.393 -4.428 -16.343 1.00 87.94 189 ASP A CA 1
ATOM 1561 C C . ASP A 1 189 ? 18.044 -3.955 -17.647 1.00 87.94 189 ASP A C 1
ATOM 1563 O O . ASP A 1 189 ? 19.159 -4.352 -17.973 1.00 87.94 189 ASP A O 1
ATOM 1567 N N . GLU A 1 190 ? 17.350 -3.102 -18.399 1.00 82.19 190 GLU A N 1
ATOM 1568 C CA . GLU A 1 190 ? 17.728 -2.697 -19.760 1.00 82.19 190 GLU A CA 1
ATOM 1569 C C . GLU A 1 190 ? 18.034 -1.196 -19.804 1.00 82.19 190 GLU A C 1
ATOM 1571 O O . GLU A 1 190 ? 17.528 -0.431 -20.626 1.00 82.19 190 GLU A O 1
ATOM 1576 N N . LYS A 1 191 ? 18.896 -0.750 -18.884 1.00 71.81 191 LYS A N 1
ATOM 1577 C CA . LYS A 1 191 ? 19.221 0.674 -18.701 1.00 71.81 191 LYS A CA 1
ATOM 1578 C C . LYS A 1 191 ? 19.987 1.299 -19.870 1.00 71.81 191 LYS A C 1
ATOM 1580 O O . LYS A 1 191 ? 19.937 2.509 -20.048 1.00 71.81 191 LYS A O 1
ATOM 1585 N N . PHE A 1 192 ? 20.703 0.495 -20.659 1.00 60.69 192 PHE A N 1
ATOM 1586 C CA . PHE A 1 192 ? 21.666 0.976 -21.664 1.00 60.69 192 PHE A CA 1
ATOM 1587 C C . PHE A 1 192 ? 21.498 0.345 -23.051 1.00 60.69 192 PHE A C 1
ATOM 1589 O O . PHE A 1 192 ? 22.385 0.468 -23.896 1.00 60.69 192 PHE A O 1
ATOM 1596 N N . LYS A 1 193 ? 20.370 -0.322 -23.324 1.00 58.16 193 LYS A N 1
ATOM 1597 C CA . LYS A 1 193 ? 20.170 -1.031 -24.599 1.00 58.16 193 LYS A CA 1
ATOM 1598 C C . LYS A 1 193 ? 20.142 -0.123 -25.838 1.00 58.16 193 LYS A C 1
ATOM 1600 O O . LYS A 1 193 ? 20.223 -0.624 -26.952 1.00 58.16 193 LYS A O 1
ATOM 1605 N N . GLY A 1 194 ? 20.121 1.199 -25.655 1.00 50.91 194 GLY A N 1
ATOM 1606 C CA . GLY A 1 194 ? 20.262 2.184 -26.729 1.00 50.91 194 GLY A CA 1
ATOM 1607 C C . GLY A 1 194 ? 21.608 2.178 -27.472 1.00 50.91 194 GLY A C 1
ATOM 1608 O O . GLY A 1 194 ? 21.715 2.885 -28.470 1.00 50.91 194 GLY A O 1
ATOM 1609 N N . THR A 1 195 ? 22.619 1.401 -27.050 1.00 40.69 195 THR A N 1
ATOM 1610 C CA . THR A 1 195 ? 23.961 1.454 -27.680 1.00 40.69 195 THR A CA 1
ATOM 1611 C C . THR A 1 195 ? 24.556 0.095 -28.081 1.00 40.69 195 THR A C 1
ATOM 1613 O O . THR A 1 195 ? 25.665 0.052 -28.607 1.00 40.69 195 THR A O 1
ATOM 1616 N N . SER A 1 196 ? 23.862 -1.031 -27.895 1.00 37.62 196 SER A N 1
ATOM 1617 C CA . SER A 1 196 ? 24.432 -2.367 -28.148 1.00 37.62 196 SER A CA 1
ATOM 1618 C C . SER A 1 196 ? 23.584 -3.243 -29.076 1.00 37.62 196 SER A C 1
ATOM 1620 O O . SER A 1 196 ? 23.102 -4.302 -28.697 1.00 37.62 196 SER A O 1
ATOM 1622 N N . GLY A 1 197 ? 23.518 -2.819 -30.342 1.00 40.56 197 GLY A N 1
ATOM 1623 C CA . GLY A 1 197 ? 23.690 -3.709 -31.495 1.00 40.56 197 GLY A CA 1
ATOM 1624 C C . GLY A 1 197 ? 22.523 -4.620 -31.886 1.00 40.56 197 GLY A C 1
ATOM 1625 O O . GLY A 1 197 ? 22.328 -5.675 -31.293 1.00 40.56 197 GLY A O 1
ATOM 1626 N N . PHE A 1 198 ? 21.863 -4.251 -32.991 1.00 41.72 198 PHE A N 1
ATOM 1627 C CA . PHE A 1 198 ? 21.349 -5.127 -34.057 1.00 41.72 198 PHE A CA 1
ATOM 1628 C C . PHE A 1 198 ? 21.529 -6.639 -33.792 1.00 41.72 198 PHE A C 1
ATOM 1630 O O . PHE A 1 198 ? 22.560 -7.218 -34.154 1.00 41.72 198 PHE A O 1
ATOM 1637 N N . LYS A 1 199 ? 20.540 -7.307 -33.187 1.00 43.44 199 LYS A N 1
ATOM 1638 C CA . LYS A 1 199 ? 20.524 -8.774 -33.083 1.00 43.44 199 LYS A CA 1
ATOM 1639 C C . LYS A 1 199 ? 19.464 -9.340 -34.023 1.00 43.44 199 LYS A C 1
ATOM 1641 O O . LYS A 1 199 ? 18.281 -9.352 -33.716 1.00 43.44 199 LYS A O 1
ATOM 1646 N N . ARG A 1 200 ? 19.926 -9.916 -35.139 1.00 45.97 200 ARG A N 1
ATOM 1647 C CA . ARG A 1 200 ? 19.086 -10.668 -36.087 1.00 45.97 200 ARG A CA 1
ATOM 1648 C C . ARG A 1 200 ? 18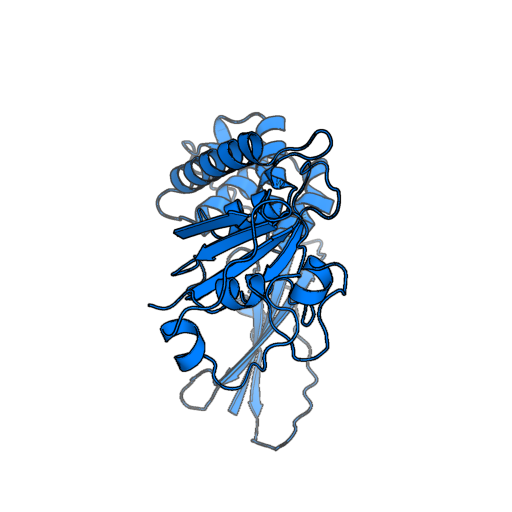.304 -11.783 -35.371 1.00 45.97 200 ARG A C 1
ATOM 1650 O O . ARG A 1 200 ? 18.911 -12.592 -34.670 1.00 45.97 200 ARG A O 1
ATOM 1657 N N . ARG A 1 201 ? 16.988 -11.876 -35.625 1.00 52.44 201 ARG A N 1
ATOM 1658 C CA . ARG A 1 201 ? 16.107 -12.952 -35.115 1.00 52.44 201 ARG A CA 1
ATOM 1659 C C . ARG A 1 201 ? 16.655 -14.343 -35.442 1.00 52.44 201 ARG A C 1
ATOM 1661 O O . ARG A 1 201 ? 17.088 -14.603 -36.570 1.00 52.44 201 ARG A O 1
ATOM 1668 N N . THR A 1 202 ? 16.570 -15.251 -34.473 1.00 54.97 202 THR A N 1
ATOM 1669 C CA . THR A 1 202 ? 16.903 -16.666 -34.673 1.00 54.97 202 THR A CA 1
ATOM 1670 C C . THR A 1 202 ? 15.758 -17.409 -35.372 1.00 54.97 202 THR A C 1
ATOM 1672 O O . THR A 1 202 ? 14.630 -16.920 -35.464 1.00 54.97 202 THR A O 1
ATOM 1675 N N . ARG A 1 203 ? 16.030 -18.615 -35.886 1.00 54.59 203 ARG A N 1
ATOM 1676 C CA . ARG A 1 203 ? 15.009 -19.475 -36.514 1.00 54.59 203 ARG A CA 1
ATOM 1677 C C . ARG A 1 203 ? 13.881 -19.854 -35.550 1.00 54.59 203 ARG A C 1
ATOM 1679 O O . ARG A 1 203 ? 12.743 -19.989 -35.983 1.00 54.59 203 ARG A O 1
ATOM 1686 N N . GLU A 1 204 ? 14.197 -19.969 -34.270 1.00 57.25 204 GLU A N 1
ATOM 1687 C CA . GLU A 1 204 ? 13.264 -20.300 -33.193 1.00 57.25 204 GLU A CA 1
ATOM 1688 C C . GLU A 1 204 ? 12.314 -19.127 -32.900 1.00 57.25 204 GLU A C 1
ATOM 1690 O O . GLU A 1 204 ? 11.099 -19.308 -32.835 1.00 57.25 204 GLU A O 1
ATOM 1695 N N . ASP A 1 205 ? 12.839 -17.893 -32.882 1.00 49.56 205 ASP A N 1
ATOM 1696 C CA . ASP A 1 205 ? 12.022 -16.679 -32.759 1.00 49.56 205 ASP A CA 1
ATOM 1697 C C . ASP A 1 205 ? 11.039 -16.521 -33.925 1.00 49.56 205 ASP A C 1
ATOM 1699 O O . ASP A 1 205 ? 9.930 -16.033 -33.727 1.00 49.56 205 ASP A O 1
ATOM 1703 N N . MET A 1 206 ? 11.434 -16.911 -35.143 1.00 55.19 206 MET A N 1
ATOM 1704 C CA . MET A 1 206 ? 10.578 -16.848 -36.338 1.00 55.19 206 MET A CA 1
ATOM 1705 C C . ME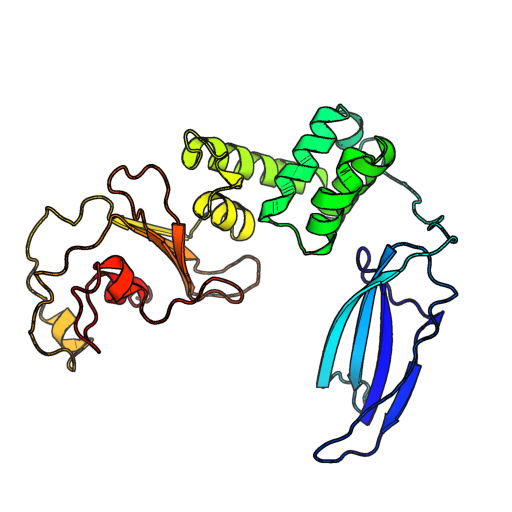T A 1 206 ? 9.445 -17.886 -36.319 1.00 55.19 206 MET A C 1
ATOM 1707 O O . MET A 1 206 ? 8.422 -17.671 -36.962 1.00 55.19 206 MET A O 1
ATOM 1711 N N . MET A 1 207 ? 9.605 -18.985 -35.578 1.00 59.53 207 MET A N 1
ATOM 1712 C CA . MET A 1 207 ? 8.570 -20.011 -35.418 1.00 59.53 207 MET A CA 1
ATOM 1713 C C . MET A 1 207 ? 7.561 -19.664 -34.316 1.00 59.53 207 MET A C 1
ATOM 1715 O O . MET A 1 207 ? 6.393 -20.016 -34.443 1.00 59.53 207 MET A O 1
ATOM 1719 N N . ALA A 1 208 ? 7.988 -18.960 -33.262 1.00 58.34 208 ALA A N 1
ATOM 1720 C CA . ALA A 1 208 ? 7.117 -18.578 -32.148 1.00 58.34 208 ALA A CA 1
ATOM 1721 C C . ALA A 1 208 ? 6.131 -17.443 -32.490 1.00 58.34 208 ALA A C 1
ATOM 1723 O O . ALA A 1 208 ? 5.043 -17.391 -31.923 1.00 58.34 208 ALA A O 1
ATOM 1724 N N . THR A 1 209 ? 6.492 -16.534 -33.406 1.00 50.62 209 THR A N 1
ATOM 1725 C CA . THR A 1 209 ? 5.639 -15.405 -33.832 1.00 50.62 209 THR A CA 1
ATOM 1726 C C . THR A 1 209 ? 5.713 -15.184 -35.353 1.00 50.62 209 THR A C 1
ATOM 1728 O O . THR A 1 209 ? 6.397 -14.261 -35.818 1.00 50.62 209 THR A O 1
ATOM 1731 N N . PRO A 1 210 ? 5.037 -16.040 -36.149 1.00 55.09 210 PRO A N 1
ATOM 1732 C CA . PRO A 1 210 ? 5.133 -16.036 -37.613 1.00 55.09 210 PRO A CA 1
ATOM 1733 C C . PRO A 1 210 ? 4.412 -14.858 -38.288 1.00 55.09 210 PRO A C 1
ATOM 1735 O O . PRO A 1 210 ? 4.715 -14.548 -39.436 1.00 55.09 210 PRO A O 1
ATOM 1738 N N . GLU A 1 211 ? 3.499 -14.178 -37.587 1.00 48.09 211 GLU A N 1
ATOM 1739 C CA . GLU A 1 211 ? 2.721 -13.046 -38.123 1.00 48.09 211 GLU A CA 1
ATOM 1740 C C . GLU A 1 211 ? 3.490 -11.711 -38.134 1.00 48.09 211 GLU A C 1
ATOM 1742 O O . GLU A 1 211 ? 3.072 -10.755 -38.780 1.00 48.09 211 GLU A O 1
ATOM 1747 N N . LEU A 1 212 ? 4.644 -11.634 -37.465 1.00 50.06 212 LEU A N 1
ATOM 1748 C CA . LEU A 1 212 ? 5.442 -10.408 -37.390 1.00 50.06 212 LEU A CA 1
ATOM 1749 C C . LEU A 1 212 ? 6.349 -10.275 -38.627 1.00 50.06 212 LEU A C 1
ATOM 1751 O O . LEU A 1 212 ? 7.450 -10.837 -38.673 1.00 50.06 212 LEU A O 1
ATOM 1755 N N . THR A 1 213 ? 5.896 -9.527 -39.638 1.00 45.69 213 THR A N 1
ATOM 1756 C CA . THR A 1 213 ? 6.669 -9.209 -40.852 1.00 45.69 213 THR A CA 1
ATOM 1757 C C . THR A 1 213 ? 7.818 -8.227 -40.580 1.00 45.69 213 THR A C 1
ATOM 1759 O O . THR A 1 213 ? 7.684 -7.281 -39.813 1.00 45.69 213 THR A O 1
ATOM 1762 N N . LYS A 1 214 ? 8.971 -8.466 -41.225 1.00 44.81 214 LYS A N 1
ATOM 1763 C CA . LYS A 1 214 ? 10.274 -7.790 -41.042 1.00 44.81 214 LYS A CA 1
ATOM 1764 C C . LYS A 1 214 ? 10.312 -6.302 -41.451 1.00 44.81 214 LYS A C 1
ATOM 1766 O O . LYS A 1 214 ? 11.048 -5.941 -42.368 1.00 44.81 214 LYS A O 1
ATOM 1771 N N . ALA A 1 215 ? 9.625 -5.429 -40.730 1.00 41.25 215 ALA A N 1
ATOM 1772 C CA . ALA A 1 215 ? 9.940 -4.006 -40.735 1.00 41.25 215 ALA A CA 1
ATOM 1773 C C . ALA A 1 215 ? 10.300 -3.568 -39.305 1.00 41.25 215 ALA A C 1
ATOM 1775 O O . ALA A 1 215 ? 9.475 -3.596 -38.404 1.00 41.25 215 ALA A O 1
ATOM 1776 N N . ASN A 1 216 ? 11.571 -3.198 -39.111 1.00 43.78 216 ASN A N 1
ATOM 1777 C CA . ASN A 1 216 ? 12.079 -2.346 -38.024 1.00 43.78 216 ASN A CA 1
ATOM 1778 C C . ASN A 1 216 ? 12.325 -2.916 -36.608 1.00 43.78 216 ASN A C 1
ATOM 1780 O O . ASN A 1 216 ? 12.588 -2.130 -35.704 1.00 43.78 216 ASN A O 1
ATOM 1784 N N . ALA A 1 217 ? 12.391 -4.234 -36.389 1.00 46.78 217 ALA A N 1
ATOM 1785 C CA . ALA A 1 217 ? 12.739 -4.779 -35.058 1.00 46.78 217 ALA A CA 1
ATOM 1786 C C . ALA A 1 217 ? 14.177 -4.444 -34.575 1.00 46.78 217 ALA A C 1
ATOM 1788 O O . ALA A 1 217 ? 14.424 -4.396 -33.376 1.00 46.78 217 ALA A O 1
ATOM 1789 N N . ASP A 1 218 ? 15.115 -4.149 -35.486 1.00 47.22 218 ASP A N 1
ATOM 1790 C CA . ASP A 1 218 ? 16.516 -3.831 -35.153 1.00 47.22 218 ASP A CA 1
ATOM 1791 C C . ASP A 1 218 ? 16.785 -2.323 -34.896 1.00 47.22 218 ASP A C 1
ATOM 1793 O O . ASP A 1 218 ? 17.926 -1.938 -34.639 1.00 47.22 218 ASP A O 1
ATOM 1797 N N . GLY A 1 219 ? 15.766 -1.453 -34.996 1.00 54.97 219 GLY A N 1
ATOM 1798 C CA . GLY A 1 219 ? 15.911 0.014 -34.922 1.00 54.97 219 GLY A CA 1
ATOM 1799 C C . GLY A 1 219 ? 15.158 0.698 -33.777 1.00 54.97 219 GLY A C 1
ATOM 1800 O O . GLY A 1 219 ? 15.198 1.925 -33.670 1.00 54.97 219 GLY A O 1
ATOM 1801 N N . VAL A 1 220 ? 14.457 -0.061 -32.931 1.00 65.69 220 VAL A N 1
ATOM 1802 C CA . VAL A 1 220 ? 13.636 0.510 -31.855 1.00 65.69 220 VAL A CA 1
ATOM 1803 C C . VAL A 1 220 ? 14.527 0.899 -30.680 1.00 65.69 220 VAL A C 1
ATOM 1805 O O . VAL A 1 220 ? 15.052 0.051 -29.960 1.00 65.69 220 VAL A O 1
ATOM 1808 N N . VAL A 1 221 ? 14.697 2.204 -30.478 1.00 75.12 221 VAL A N 1
ATOM 1809 C CA . VAL A 1 221 ? 15.421 2.745 -29.326 1.00 75.12 221 VAL A CA 1
ATOM 1810 C C . VAL A 1 221 ? 14.440 2.942 -28.177 1.00 75.12 221 VAL A C 1
ATOM 1812 O O . VAL A 1 221 ? 13.557 3.797 -28.238 1.00 75.12 221 VAL A O 1
ATOM 1815 N N . TYR A 1 222 ? 14.618 2.164 -27.113 1.00 83.19 222 TYR A N 1
ATOM 1816 C CA . TYR A 1 222 ? 13.861 2.331 -25.877 1.00 83.19 222 TYR A CA 1
ATOM 1817 C C . TYR A 1 222 ? 14.524 3.342 -24.944 1.00 83.19 222 TYR A C 1
ATOM 1819 O O . TYR A 1 222 ? 15.751 3.424 -24.845 1.00 83.19 222 TYR A O 1
ATOM 1827 N N . LEU A 1 223 ? 13.692 4.077 -24.209 1.00 87.19 223 LEU A N 1
ATOM 1828 C CA . LEU A 1 223 ? 14.108 4.731 -22.971 1.00 87.19 223 LEU A CA 1
ATOM 1829 C C . LEU A 1 223 ? 14.648 3.688 -21.975 1.00 87.19 223 LEU A C 1
ATOM 1831 O O . LEU A 1 223 ? 14.219 2.539 -22.039 1.00 87.19 223 LEU A O 1
ATOM 1835 N N . PRO A 1 224 ? 15.534 4.054 -21.031 1.00 89.94 224 PRO A N 1
ATOM 1836 C CA . PRO A 1 224 ? 15.979 3.134 -19.985 1.00 89.94 224 PRO A CA 1
ATOM 1837 C C . PRO A 1 224 ? 14.784 2.545 -19.228 1.00 89.94 224 PRO A C 1
ATOM 1839 O O . PRO A 1 224 ? 13.936 3.293 -18.732 1.00 89.94 224 PRO A O 1
ATOM 1842 N N . TYR A 1 225 ? 14.717 1.217 -19.132 1.00 91.31 225 TYR A N 1
ATOM 1843 C CA . TYR A 1 225 ? 13.618 0.525 -18.462 1.00 91.31 225 TYR A CA 1
ATOM 1844 C C . TYR A 1 225 ? 14.080 -0.664 -17.635 1.00 91.31 225 TYR A C 1
ATOM 1846 O O . TYR A 1 225 ? 15.165 -1.215 -17.821 1.00 91.31 225 TYR A O 1
ATOM 1854 N N . GLN A 1 226 ? 13.211 -1.057 -16.712 1.00 93.81 226 GLN A N 1
ATOM 1855 C CA . GLN A 1 226 ? 13.361 -2.254 -15.912 1.00 93.81 226 GLN A CA 1
ATOM 1856 C C . GLN A 1 226 ? 12.018 -2.981 -15.840 1.00 93.81 226 GLN A C 1
ATOM 1858 O O . GLN A 1 226 ? 10.985 -2.352 -15.619 1.00 93.81 226 GLN A O 1
ATOM 1863 N N . MET A 1 227 ? 12.019 -4.301 -16.016 1.00 94.94 227 MET A N 1
ATOM 1864 C CA . MET A 1 227 ? 10.827 -5.128 -15.830 1.00 94.94 227 MET A CA 1
ATOM 1865 C C . MET A 1 227 ? 10.978 -5.997 -14.594 1.00 94.94 227 MET A C 1
ATOM 1867 O O . MET A 1 227 ? 11.964 -6.720 -14.455 1.00 94.94 227 MET A O 1
ATOM 1871 N N . TRP A 1 228 ? 9.998 -5.936 -13.703 1.00 96.31 228 TRP A N 1
ATOM 1872 C CA . TRP A 1 228 ? 9.925 -6.774 -12.511 1.00 96.31 228 TRP A CA 1
ATOM 1873 C C . TRP A 1 228 ? 8.874 -7.840 -12.705 1.00 96.31 228 TRP A C 1
ATOM 1875 O O . TRP A 1 228 ? 7.740 -7.528 -13.063 1.00 96.31 228 TRP A O 1
ATOM 1885 N N . ARG A 1 229 ? 9.246 -9.089 -12.451 1.00 93.81 229 ARG A N 1
ATOM 1886 C CA . ARG A 1 229 ? 8.361 -10.240 -12.593 1.00 93.81 229 ARG A CA 1
ATOM 1887 C C . ARG A 1 229 ? 8.101 -10.891 -11.251 1.00 93.81 229 ARG A C 1
ATOM 1889 O O . ARG A 1 229 ? 9.014 -11.024 -10.440 1.00 93.81 229 ARG A O 1
ATOM 1896 N N . TYR A 1 230 ? 6.869 -11.338 -11.078 1.00 91.06 230 TYR A N 1
ATOM 1897 C CA . TYR A 1 230 ? 6.383 -12.053 -9.912 1.00 91.06 230 TYR A CA 1
ATOM 1898 C C . TYR A 1 230 ? 5.666 -13.318 -10.375 1.00 91.06 230 TYR A C 1
ATOM 1900 O O . TYR A 1 230 ? 4.606 -13.243 -11.005 1.00 91.06 230 TYR A O 1
ATOM 1908 N N . ASP A 1 231 ? 6.217 -14.479 -10.027 1.00 90.69 231 ASP A N 1
ATOM 1909 C CA . ASP A 1 231 ? 5.566 -15.768 -10.300 1.00 90.69 231 ASP A CA 1
ATOM 1910 C C . ASP A 1 231 ? 4.256 -15.886 -9.516 1.00 90.69 231 ASP A C 1
ATOM 1912 O O . ASP A 1 231 ? 3.252 -16.381 -10.030 1.00 90.69 231 ASP A O 1
ATOM 1916 N N . ARG A 1 232 ? 4.257 -15.374 -8.279 1.00 86.12 232 ARG A N 1
ATOM 1917 C CA . ARG A 1 232 ? 3.091 -15.244 -7.406 1.00 86.12 232 ARG A CA 1
ATOM 1918 C C . ARG A 1 232 ? 3.182 -13.954 -6.593 1.00 86.12 232 ARG A C 1
ATOM 1920 O O . ARG A 1 232 ? 4.208 -13.689 -5.974 1.00 86.12 232 ARG A O 1
ATOM 1927 N N . THR A 1 233 ? 2.106 -13.177 -6.568 1.00 87.12 233 THR A N 1
ATOM 1928 C CA . THR A 1 233 ? 1.967 -11.990 -5.718 1.00 87.12 233 THR A CA 1
ATOM 1929 C C . THR A 1 233 ? 1.422 -12.358 -4.333 1.00 87.12 233 THR A C 1
ATOM 1931 O O . THR A 1 233 ? 0.787 -13.409 -4.185 1.00 87.12 233 THR A O 1
ATOM 1934 N N . PRO A 1 234 ? 1.576 -11.482 -3.321 1.00 77.62 234 PRO A N 1
ATOM 1935 C CA . PRO A 1 234 ? 0.939 -11.664 -2.011 1.00 77.62 234 PRO A CA 1
ATOM 1936 C C . PRO A 1 234 ? -0.592 -11.793 -2.077 1.00 77.62 234 PRO A C 1
ATOM 1938 O O . PRO A 1 234 ? -1.202 -12.380 -1.192 1.00 77.62 234 PRO A O 1
ATOM 1941 N N . PHE A 1 235 ? -1.211 -11.300 -3.153 1.00 80.31 235 PHE A N 1
ATOM 1942 C CA . PHE A 1 235 ? -2.660 -11.341 -3.380 1.00 80.31 235 PHE A CA 1
ATOM 1943 C C . PHE A 1 235 ? -3.126 -12.582 -4.161 1.00 80.31 235 PHE A C 1
ATOM 1945 O O . PHE A 1 235 ? -4.295 -12.678 -4.530 1.00 80.31 235 PHE A O 1
ATOM 1952 N N . GLY A 1 236 ? -2.224 -13.528 -4.439 1.00 79.25 236 GLY A N 1
ATOM 1953 C CA . GLY A 1 236 ? -2.535 -14.783 -5.127 1.00 79.25 236 GLY A CA 1
ATOM 1954 C C . GLY A 1 236 ? -2.574 -14.698 -6.656 1.00 79.25 236 GLY A C 1
ATOM 1955 O O . GLY A 1 236 ? -2.826 -15.711 -7.308 1.00 79.25 236 GLY A O 1
ATOM 1956 N N . GLU A 1 237 ? -2.291 -13.535 -7.251 1.00 82.38 237 GLU A N 1
ATOM 1957 C CA . GLU A 1 237 ? -2.123 -13.424 -8.702 1.00 82.38 237 GLU A CA 1
ATOM 1958 C C . GLU A 1 237 ? -0.811 -14.083 -9.131 1.00 82.38 237 GLU A C 1
ATOM 1960 O O . GLU A 1 237 ? 0.205 -13.960 -8.452 1.00 82.38 237 GLU A O 1
ATOM 1965 N N . THR A 1 238 ? -0.805 -14.752 -10.280 1.00 89.25 238 THR A N 1
ATOM 1966 C CA . THR A 1 238 ? 0.401 -15.375 -10.841 1.00 89.25 238 THR A CA 1
ATOM 1967 C C . THR A 1 238 ? 0.848 -14.682 -12.114 1.00 89.25 238 THR A C 1
ATOM 1969 O O . THR A 1 238 ? 0.021 -14.090 -12.810 1.00 89.25 238 THR A O 1
ATOM 1972 N N . ASN A 1 239 ? 2.137 -14.777 -12.442 1.00 89.81 239 ASN A N 1
ATOM 1973 C CA . ASN A 1 239 ? 2.703 -14.293 -13.707 1.00 89.81 239 ASN A CA 1
ATOM 1974 C C . ASN A 1 239 ? 2.466 -12.791 -13.936 1.00 89.81 239 ASN A C 1
ATOM 1976 O O . ASN A 1 239 ? 1.993 -12.363 -14.995 1.00 89.81 239 ASN A O 1
ATOM 1980 N N . ARG A 1 240 ? 2.747 -11.988 -12.902 1.00 92.88 240 ARG A N 1
ATOM 1981 C CA . ARG A 1 240 ? 2.613 -10.531 -12.974 1.00 92.88 240 ARG A CA 1
ATOM 1982 C C . ARG A 1 240 ? 3.929 -9.880 -13.386 1.00 92.88 240 ARG A C 1
ATOM 1984 O O . ARG A 1 240 ? 4.983 -10.232 -12.861 1.00 92.88 240 ARG A O 1
ATOM 1991 N N . THR A 1 241 ? 3.853 -8.900 -14.278 1.00 95.25 241 THR A N 1
ATOM 1992 C CA . THR A 1 241 ? 4.995 -8.127 -14.765 1.00 95.25 241 THR A CA 1
ATOM 1993 C C . THR A 1 241 ? 4.703 -6.641 -14.634 1.00 95.25 241 THR A C 1
ATOM 1995 O O . THR A 1 241 ? 3.644 -6.176 -15.050 1.00 95.25 241 THR A O 1
ATOM 1998 N N . PHE A 1 242 ? 5.668 -5.898 -14.103 1.00 96.69 242 PHE A N 1
ATOM 1999 C CA . PHE A 1 242 ? 5.646 -4.447 -13.959 1.00 96.69 242 PHE A CA 1
ATOM 2000 C C . PHE A 1 242 ? 6.761 -3.858 -14.814 1.00 96.69 242 PHE A C 1
ATOM 2002 O O . PHE A 1 242 ? 7.912 -4.270 -14.688 1.00 96.69 242 PHE A O 1
ATOM 2009 N N . VAL A 1 243 ? 6.430 -2.902 -15.673 1.00 96.38 243 VAL A N 1
ATOM 2010 C CA . VAL A 1 243 ? 7.370 -2.191 -16.541 1.00 96.38 243 VAL A CA 1
ATOM 2011 C C . VAL A 1 243 ? 7.604 -0.809 -15.960 1.00 96.38 243 VAL A C 1
ATOM 2013 O O . VAL A 1 243 ? 6.685 0.008 -15.895 1.00 96.38 243 VAL A O 1
ATOM 2016 N N . PHE A 1 244 ? 8.842 -0.538 -15.572 1.00 95.81 244 PHE A N 1
ATOM 2017 C CA . PHE A 1 244 ? 9.288 0.762 -15.101 1.00 95.81 244 PHE A CA 1
ATOM 2018 C C . PHE A 1 244 ? 10.183 1.422 -16.135 1.00 95.81 244 PHE A C 1
ATOM 2020 O O . PHE A 1 244 ? 10.994 0.745 -16.757 1.00 95.81 244 PHE A O 1
ATOM 2027 N N . TYR A 1 245 ? 10.099 2.740 -16.278 1.00 93.44 245 TYR A N 1
ATOM 2028 C CA . TYR A 1 245 ? 10.926 3.482 -17.231 1.00 93.44 245 TYR A CA 1
ATOM 2029 C C . TYR A 1 245 ? 11.393 4.824 -16.671 1.00 93.44 245 TYR A C 1
ATOM 2031 O O . TYR A 1 245 ? 10.703 5.441 -15.857 1.00 93.44 245 TYR A O 1
ATOM 2039 N N . ALA A 1 246 ? 12.555 5.280 -17.132 1.00 91.38 246 ALA A N 1
ATOM 2040 C CA . ALA A 1 246 ? 13.088 6.601 -16.832 1.00 91.38 246 ALA A CA 1
ATOM 2041 C C . ALA A 1 246 ? 12.845 7.542 -18.031 1.00 91.38 246 ALA A C 1
ATOM 2043 O O . ALA A 1 246 ? 13.566 7.465 -19.030 1.00 91.38 246 ALA A O 1
ATOM 2044 N N . PRO A 1 247 ? 11.842 8.444 -17.976 1.00 84.50 247 PRO A N 1
ATOM 2045 C CA . PRO A 1 247 ? 11.555 9.373 -19.073 1.00 84.50 247 PRO A CA 1
ATOM 2046 C C . PRO A 1 247 ? 12.688 10.384 -19.277 1.00 84.50 247 PRO A C 1
ATOM 2048 O O . PRO A 1 247 ? 12.961 10.816 -20.399 1.00 84.50 247 PRO A O 1
ATOM 2051 N N . GLN A 1 248 ? 13.372 10.744 -18.189 1.00 78.00 248 GLN A N 1
ATOM 2052 C CA . GLN A 1 248 ? 14.575 11.558 -18.225 1.00 78.00 248 GLN A CA 1
ATOM 2053 C C . GLN A 1 248 ? 15.804 10.654 -18.332 1.00 78.00 248 GLN A C 1
ATOM 2055 O O . GLN A 1 248 ? 15.956 9.687 -17.588 1.00 78.00 248 GLN A O 1
ATOM 2060 N N . ASN A 1 249 ? 16.731 11.006 -19.223 1.00 63.56 249 ASN A N 1
ATOM 2061 C CA . ASN A 1 249 ? 17.922 10.194 -19.496 1.00 63.56 249 ASN A CA 1
ATOM 2062 C C . ASN A 1 249 ? 18.968 10.212 -18.358 1.00 63.56 249 ASN A C 1
ATOM 2064 O O . ASN A 1 249 ? 20.076 9.716 -18.526 1.00 63.56 249 ASN A O 1
ATOM 2068 N N . ASN A 1 250 ? 18.641 10.818 -17.212 1.00 68.06 250 ASN A N 1
ATOM 2069 C CA . ASN A 1 250 ? 19.487 10.858 -16.019 1.00 68.06 250 ASN A CA 1
ATOM 2070 C C . ASN A 1 250 ? 19.294 9.633 -15.109 1.00 68.06 250 ASN A C 1
ATOM 2072 O O . ASN A 1 250 ? 19.999 9.529 -14.110 1.00 68.06 250 ASN A O 1
ATOM 2076 N N . MET A 1 251 ? 18.351 8.732 -15.432 1.00 70.94 251 MET A N 1
ATOM 2077 C CA . MET A 1 251 ? 18.034 7.521 -14.655 1.00 70.94 251 MET A CA 1
ATOM 2078 C C . MET A 1 251 ? 17.764 7.796 -13.166 1.00 70.94 251 MET A C 1
ATOM 2080 O O . MET A 1 251 ? 17.906 6.898 -12.337 1.00 70.94 251 MET A O 1
ATOM 2084 N N . ALA A 1 252 ? 17.395 9.035 -12.828 1.00 76.38 252 ALA A N 1
ATOM 2085 C CA . ALA A 1 252 ? 17.254 9.478 -11.447 1.00 76.38 252 ALA A CA 1
ATOM 2086 C C . ALA A 1 252 ? 15.990 8.913 -10.792 1.00 76.38 252 ALA A C 1
ATOM 2088 O O . ALA A 1 252 ? 15.971 8.693 -9.587 1.00 76.38 252 ALA A O 1
ATOM 2089 N N . GLU A 1 253 ? 14.945 8.676 -11.585 1.00 87.62 253 GLU A N 1
ATOM 2090 C CA . GLU A 1 253 ? 13.685 8.095 -11.137 1.00 87.62 253 GLU A CA 1
ATOM 2091 C C . GLU A 1 253 ? 13.100 7.227 -12.250 1.00 87.62 253 GLU A C 1
ATOM 2093 O O . GLU A 1 253 ? 13.167 7.567 -13.435 1.00 87.62 253 GLU A O 1
ATOM 2098 N N . TYR A 1 254 ? 12.527 6.101 -11.845 1.00 93.19 254 TYR A N 1
ATOM 2099 C CA . TYR A 1 254 ? 11.806 5.182 -12.708 1.00 93.19 254 TYR A CA 1
ATOM 2100 C C . TYR A 1 254 ? 10.340 5.186 -12.286 1.00 93.19 254 TYR A C 1
ATOM 2102 O O . TYR A 1 254 ? 10.024 4.991 -11.111 1.00 93.19 254 TYR A O 1
ATOM 2110 N N . PHE A 1 255 ? 9.457 5.384 -13.257 1.00 94.81 255 PHE A N 1
ATOM 2111 C CA . PHE A 1 255 ? 8.013 5.433 -13.055 1.00 94.81 255 PHE A CA 1
ATOM 2112 C C . PHE A 1 255 ? 7.369 4.152 -13.556 1.00 94.81 255 PHE A C 1
ATOM 2114 O O . PHE A 1 255 ? 7.835 3.573 -14.540 1.00 94.81 255 PHE A O 1
ATOM 2121 N N . LEU A 1 256 ? 6.278 3.727 -12.923 1.00 96.62 256 LEU A N 1
ATOM 2122 C CA . LEU A 1 256 ? 5.479 2.615 -13.417 1.00 96.62 256 LEU A CA 1
ATOM 2123 C C . LEU A 1 256 ? 4.799 3.036 -14.725 1.00 96.62 256 LEU A C 1
ATOM 2125 O O . LEU A 1 256 ? 3.967 3.949 -14.773 1.00 96.62 256 LEU A O 1
ATOM 2129 N N . LEU A 1 257 ? 5.172 2.366 -15.810 1.00 95.94 257 LEU A N 1
ATOM 2130 C CA . LEU A 1 257 ? 4.612 2.596 -17.133 1.00 95.94 257 LEU A CA 1
ATOM 2131 C C . LEU A 1 257 ? 3.394 1.708 -17.371 1.00 95.94 257 LEU A C 1
ATOM 2133 O O . LEU A 1 257 ? 2.345 2.208 -17.771 1.00 95.94 257 LEU A O 1
ATOM 2137 N N . HIS A 1 258 ? 3.540 0.412 -17.098 1.00 96.06 258 HIS A N 1
ATOM 2138 C CA . HIS A 1 258 ? 2.527 -0.602 -17.365 1.00 96.06 258 HIS A CA 1
ATOM 2139 C C . HIS A 1 258 ? 2.671 -1.793 -16.415 1.00 96.06 258 HIS A C 1
ATOM 2141 O O . HIS A 1 258 ? 3.783 -2.167 -16.047 1.00 96.06 258 HIS A O 1
ATOM 2147 N N . SER A 1 259 ? 1.558 -2.417 -16.046 1.00 95.62 259 SER A N 1
ATOM 2148 C CA . SER A 1 259 ? 1.523 -3.692 -15.336 1.00 95.62 259 SER A CA 1
ATOM 2149 C C . SER A 1 259 ? 0.297 -4.504 -15.738 1.00 95.62 259 SER A C 1
ATOM 2151 O O . SER A 1 259 ? -0.767 -3.948 -15.991 1.00 95.62 259 SER A O 1
ATOM 2153 N N . ASN A 1 260 ? 0.422 -5.832 -15.746 1.00 91.88 260 ASN A N 1
ATOM 2154 C CA . ASN A 1 260 ? -0.723 -6.739 -15.883 1.00 91.88 260 ASN A CA 1
ATOM 2155 C C . ASN A 1 260 ? -1.320 -7.168 -14.522 1.00 91.88 260 ASN A C 1
ATOM 2157 O O . ASN A 1 260 ? -2.177 -8.056 -14.485 1.00 91.88 260 ASN A O 1
ATOM 2161 N N . ALA A 1 261 ? -0.867 -6.591 -13.405 1.00 88.50 261 ALA A N 1
ATOM 2162 C CA . ALA A 1 261 ? -1.445 -6.823 -12.083 1.00 88.50 261 ALA A CA 1
ATOM 2163 C C . ALA A 1 261 ? -2.767 -6.067 -11.900 1.00 88.50 261 ALA A C 1
ATOM 2165 O O . ALA A 1 261 ? -2.952 -4.961 -12.416 1.00 88.50 261 ALA A O 1
ATOM 2166 N N . LYS A 1 262 ? -3.714 -6.671 -11.179 1.00 82.94 262 LYS A N 1
ATOM 2167 C CA . LYS A 1 262 ? -5.019 -6.054 -10.930 1.00 82.94 262 LYS A CA 1
ATOM 2168 C C . LYS A 1 262 ? -4.866 -4.798 -10.065 1.00 82.94 262 LYS A C 1
ATOM 2170 O O . LYS A 1 262 ? -4.215 -4.825 -9.029 1.00 82.94 262 LYS A O 1
ATOM 2175 N N . GLY A 1 263 ? -5.524 -3.712 -10.473 1.00 84.75 263 GLY A N 1
ATOM 2176 C CA . GLY A 1 263 ? -5.511 -2.431 -9.751 1.00 84.75 263 GLY A CA 1
ATOM 2177 C C . GLY A 1 263 ? -4.293 -1.549 -10.036 1.00 84.75 263 GLY A C 1
ATOM 2178 O O . GLY A 1 263 ? -4.236 -0.426 -9.544 1.00 84.75 263 GLY A O 1
ATOM 2179 N N . GLU A 1 264 ? -3.351 -2.023 -10.850 1.00 90.88 264 GLU A N 1
ATOM 2180 C CA . GLU A 1 264 ? -2.169 -1.269 -11.261 1.00 90.88 264 GLU A CA 1
ATOM 2181 C C . GLU A 1 264 ? -2.382 -0.553 -12.598 1.00 90.88 264 GLU A C 1
ATOM 2183 O O . GLU A 1 264 ? -3.355 -0.795 -13.317 1.00 90.88 264 GLU A O 1
ATOM 2188 N N . LYS A 1 265 ? -1.464 0.355 -12.941 1.00 90.88 265 LYS A N 1
ATOM 2189 C CA . LYS A 1 265 ? -1.539 1.129 -14.184 1.00 90.88 265 LYS A CA 1
ATOM 2190 C C . LYS A 1 265 ? -1.473 0.217 -15.417 1.00 90.88 265 LYS A C 1
ATOM 2192 O O . LYS A 1 265 ? -0.469 -0.456 -15.640 1.00 90.88 265 LYS A O 1
ATOM 2197 N N . GLN A 1 266 ? -2.507 0.278 -16.256 1.00 91.75 266 GLN A N 1
ATOM 2198 C CA . GLN A 1 266 ? -2.601 -0.447 -17.526 1.00 91.75 266 GLN A CA 1
ATOM 2199 C C . GLN A 1 266 ? -2.567 0.530 -18.701 1.00 91.75 266 GLN A C 1
ATOM 2201 O O . GLN A 1 266 ? -3.594 1.048 -19.124 1.00 91.75 266 GLN A O 1
ATOM 2206 N N . GLU A 1 267 ? -1.370 0.792 -19.219 1.00 91.31 267 GLU A N 1
ATOM 2207 C CA . GLU A 1 267 ? -1.194 1.600 -20.429 1.00 91.31 267 GLU A CA 1
ATOM 2208 C C . GLU A 1 267 ? -1.215 0.698 -21.671 1.00 91.31 267 GLU A C 1
ATOM 2210 O O . GLU A 1 267 ? -0.352 -0.166 -21.803 1.00 91.31 267 GLU A O 1
ATOM 2215 N N . ILE A 1 268 ? -2.195 0.857 -22.563 1.00 87.31 268 ILE A N 1
ATOM 2216 C CA . ILE A 1 268 ? -2.363 -0.019 -23.739 1.00 87.31 268 ILE A CA 1
ATOM 2217 C C . ILE A 1 268 ? -1.202 0.174 -24.721 1.00 87.31 268 ILE A C 1
ATOM 2219 O O . ILE A 1 268 ? -0.692 -0.799 -25.270 1.00 87.31 268 ILE A O 1
ATOM 2223 N N . TYR A 1 269 ? -0.733 1.412 -24.883 1.00 88.62 269 TYR A N 1
ATOM 2224 C CA . TYR A 1 269 ? 0.328 1.769 -25.830 1.00 88.62 269 TYR A CA 1
ATOM 2225 C C . TYR A 1 269 ? 1.695 1.896 -25.154 1.00 88.62 269 TYR A C 1
ATOM 2227 O O . TYR A 1 269 ? 2.544 2.684 -25.574 1.00 88.62 269 TYR A O 1
ATOM 2235 N N . TRP A 1 270 ? 1.915 1.151 -24.069 1.00 92.06 270 TRP A N 1
ATOM 2236 C CA . TRP A 1 270 ? 3.080 1.341 -23.206 1.00 92.06 270 TRP A CA 1
ATOM 2237 C C . TRP A 1 270 ? 4.400 1.146 -23.945 1.00 92.06 270 TRP A C 1
ATOM 2239 O O . TRP A 1 270 ? 5.355 1.875 -23.693 1.00 92.06 270 TRP A O 1
ATOM 2249 N N . GLU A 1 271 ? 4.455 0.196 -24.877 1.00 88.06 271 GLU A N 1
ATOM 2250 C CA . GLU A 1 271 ? 5.666 -0.071 -25.642 1.00 88.06 271 GLU A CA 1
ATOM 2251 C C . GLU A 1 271 ? 5.978 1.091 -26.591 1.00 88.06 271 GLU A C 1
ATOM 2253 O O . GLU A 1 271 ? 7.120 1.546 -26.653 1.00 88.06 271 GLU A O 1
ATOM 2258 N N . SER A 1 272 ? 4.948 1.658 -27.233 1.00 86.25 272 SER A N 1
ATOM 2259 C CA . SER A 1 272 ? 5.073 2.877 -28.035 1.00 86.25 272 SER A CA 1
ATOM 2260 C C . SER A 1 272 ? 5.543 4.057 -27.183 1.00 86.25 272 SER A C 1
ATOM 2262 O O . SER A 1 272 ? 6.414 4.804 -27.616 1.00 86.25 272 SER A O 1
ATOM 2264 N N . VAL A 1 273 ? 5.039 4.225 -25.955 1.00 89.56 273 VAL A N 1
ATOM 2265 C CA . VAL A 1 273 ? 5.533 5.267 -25.032 1.00 89.56 273 VAL A CA 1
ATOM 2266 C C . VAL A 1 273 ? 7.008 5.032 -24.696 1.00 89.56 273 VAL A C 1
ATOM 2268 O O . VAL A 1 273 ? 7.819 5.960 -24.750 1.00 89.56 273 VAL A O 1
ATOM 2271 N N . LEU A 1 274 ? 7.379 3.784 -24.407 1.00 89.12 274 LEU A N 1
ATOM 2272 C CA . LEU A 1 274 ? 8.748 3.408 -24.073 1.00 89.12 274 LEU A CA 1
ATOM 2273 C C . LEU A 1 274 ? 9.722 3.654 -25.237 1.00 89.12 274 LEU A C 1
ATOM 2275 O O . LEU A 1 274 ? 10.864 4.058 -25.010 1.00 89.12 274 LEU A O 1
ATOM 2279 N N . SER A 1 275 ? 9.265 3.464 -26.476 1.00 85.00 275 SER A N 1
ATOM 2280 C CA . SER A 1 275 ? 10.023 3.700 -27.708 1.00 85.00 275 SER A CA 1
ATOM 2281 C C . SER A 1 275 ? 9.892 5.126 -28.266 1.00 85.00 275 SER A C 1
ATOM 2283 O O . SER A 1 275 ? 10.233 5.360 -29.429 1.00 85.00 275 SER A O 1
ATOM 2285 N N . ARG A 1 276 ? 9.326 6.076 -27.505 1.00 82.06 276 ARG A N 1
ATOM 2286 C CA . ARG A 1 276 ? 9.027 7.456 -27.952 1.00 82.06 276 ARG A CA 1
ATOM 2287 C C . ARG A 1 276 ? 8.233 7.531 -29.270 1.00 82.06 276 ARG A C 1
ATOM 2289 O O . ARG A 1 276 ? 8.549 8.330 -30.144 1.00 82.06 276 ARG A O 1
ATOM 2296 N N . HIS A 1 277 ? 7.216 6.688 -29.409 1.00 73.31 277 HIS A N 1
ATOM 2297 C CA . HIS A 1 277 ? 6.324 6.562 -30.569 1.00 73.31 277 HIS A CA 1
ATOM 2298 C C . HIS A 1 277 ? 7.012 6.156 -31.884 1.00 73.31 277 HIS A C 1
ATOM 2300 O O . HIS A 1 277 ? 6.448 6.332 -32.956 1.00 73.31 277 HIS A O 1
ATOM 2306 N N . THR A 1 278 ? 8.211 5.567 -31.811 1.00 69.56 278 THR A N 1
ATOM 2307 C CA . THR A 1 278 ? 8.910 5.001 -32.984 1.00 69.56 278 THR A CA 1
ATOM 2308 C C . THR A 1 278 ? 8.270 3.698 -33.501 1.00 69.56 278 THR A C 1
ATOM 2310 O O . THR A 1 278 ? 8.568 3.267 -34.610 1.00 69.56 278 THR A O 1
ATOM 2313 N N . LEU A 1 279 ? 7.412 3.047 -32.706 1.00 68.81 279 LEU A N 1
ATOM 2314 C CA . LEU A 1 279 ? 6.735 1.801 -33.079 1.00 68.81 279 LEU A CA 1
ATOM 2315 C C . LEU A 1 279 ? 5.477 2.079 -33.912 1.00 68.81 279 LEU A C 1
ATOM 2317 O O . LEU A 1 279 ? 4.621 2.858 -33.492 1.00 68.81 279 LEU A O 1
ATOM 2321 N N . GLU A 1 280 ? 5.368 1.417 -35.067 1.00 67.56 280 GLU A N 1
ATOM 2322 C CA . GLU A 1 280 ? 4.160 1.412 -35.901 1.00 67.56 280 GLU A CA 1
ATOM 2323 C C . GLU A 1 280 ? 3.012 0.648 -35.218 1.00 67.56 280 GLU A C 1
ATOM 2325 O O . GLU A 1 280 ? 3.226 -0.218 -34.367 1.00 67.56 280 GLU A O 1
ATOM 2330 N N . GLU A 1 281 ? 1.771 0.964 -35.592 1.00 61.59 281 GLU A N 1
ATOM 2331 C CA . GLU A 1 281 ? 0.587 0.318 -35.026 1.00 61.59 281 GLU A CA 1
ATOM 2332 C C . GLU A 1 281 ? 0.581 -1.191 -35.325 1.00 61.59 281 GLU A C 1
ATOM 2334 O O . GLU A 1 281 ? 0.759 -1.620 -36.463 1.00 61.59 281 GLU A O 1
ATOM 2339 N N . GLY A 1 282 ? 0.400 -2.009 -34.284 1.00 62.78 282 GLY A N 1
ATOM 2340 C CA . GLY A 1 282 ? 0.442 -3.471 -34.389 1.00 62.78 282 GLY A CA 1
ATOM 2341 C C . GLY A 1 282 ? 1.850 -4.077 -34.437 1.00 62.78 282 GLY A C 1
ATOM 2342 O O . GLY A 1 282 ? 1.970 -5.302 -34.444 1.00 62.78 282 GLY A O 1
ATOM 2343 N N . VAL A 1 283 ? 2.910 -3.259 -34.423 1.00 66.81 283 VAL A N 1
ATOM 2344 C CA . VAL A 1 283 ? 4.290 -3.739 -34.299 1.00 66.81 283 VAL A CA 1
ATOM 2345 C C . VAL A 1 283 ? 4.667 -3.851 -32.831 1.00 66.81 283 VAL A C 1
ATOM 2347 O O . VAL A 1 283 ? 4.554 -2.906 -32.056 1.00 66.81 283 VAL A O 1
ATOM 2350 N N . GLU A 1 284 ? 5.167 -5.024 -32.471 1.00 67.00 284 GLU A N 1
ATOM 2351 C CA . GLU A 1 284 ? 5.749 -5.293 -31.167 1.00 67.00 284 GLU A CA 1
ATOM 2352 C C . GLU A 1 284 ? 7.270 -5.364 -31.296 1.00 67.00 284 GLU A C 1
ATOM 2354 O O . GLU A 1 284 ? 7.798 -5.999 -32.216 1.00 67.00 284 GLU A O 1
ATOM 2359 N N . GLY A 1 285 ? 7.979 -4.738 -30.365 1.00 74.56 285 GLY A N 1
ATOM 2360 C CA . GLY A 1 285 ? 9.425 -4.831 -30.286 1.00 74.56 285 GLY A CA 1
ATOM 2361 C C . GLY A 1 285 ? 9.914 -5.722 -29.138 1.00 74.56 285 GLY A C 1
ATOM 2362 O O . GLY A 1 285 ? 9.171 -6.439 -28.466 1.00 74.56 285 GLY A O 1
ATOM 2363 N N . ASP A 1 286 ? 11.232 -5.717 -28.925 1.00 79.25 286 ASP A N 1
ATOM 2364 C CA . ASP A 1 286 ? 11.874 -6.602 -27.946 1.00 79.25 286 ASP A CA 1
ATOM 2365 C C . ASP A 1 286 ? 11.339 -6.450 -26.515 1.00 79.25 286 ASP A C 1
ATOM 2367 O O . ASP A 1 286 ? 11.321 -7.430 -25.769 1.00 79.25 286 ASP A O 1
ATOM 2371 N N . ALA A 1 287 ? 10.907 -5.248 -26.120 1.00 83.88 287 ALA A N 1
ATOM 2372 C CA . ALA A 1 287 ? 10.358 -5.008 -24.791 1.00 83.88 287 ALA A CA 1
ATOM 2373 C C . ALA A 1 287 ? 9.004 -5.716 -24.623 1.00 83.88 287 ALA A C 1
ATOM 2375 O O . ALA A 1 287 ? 8.781 -6.369 -23.602 1.00 83.88 287 ALA A O 1
ATOM 2376 N N . GLY A 1 288 ? 8.123 -5.658 -25.625 1.00 84.00 288 GLY A N 1
ATOM 2377 C CA . GLY A 1 288 ? 6.871 -6.412 -25.651 1.00 84.00 288 GLY A CA 1
ATOM 2378 C C . GLY A 1 288 ? 7.123 -7.917 -25.593 1.00 84.00 288 GLY A C 1
ATOM 2379 O O . GLY A 1 288 ? 6.536 -8.628 -24.767 1.00 84.00 288 GLY A O 1
ATOM 2380 N N . ILE A 1 289 ? 8.105 -8.394 -26.365 1.00 80.94 289 ILE A N 1
ATOM 2381 C CA . ILE A 1 289 ? 8.474 -9.812 -26.371 1.00 80.94 289 ILE A CA 1
ATOM 2382 C C . ILE A 1 289 ? 8.971 -10.224 -24.985 1.00 80.94 289 ILE A C 1
ATOM 2384 O O . ILE A 1 289 ? 8.552 -11.259 -24.469 1.00 80.94 289 ILE A O 1
ATOM 2388 N N . GLN A 1 290 ? 9.834 -9.425 -24.352 1.00 83.38 290 GLN A N 1
ATOM 2389 C CA . GLN A 1 290 ? 10.281 -9.653 -22.978 1.00 83.38 290 GLN A CA 1
ATOM 2390 C C . GLN A 1 290 ? 9.118 -9.613 -21.988 1.00 83.38 290 GLN A C 1
ATOM 2392 O O . GLN A 1 290 ? 9.090 -10.420 -21.064 1.00 83.38 290 GLN A O 1
ATOM 2397 N N . PHE A 1 291 ? 8.135 -8.740 -22.170 1.00 85.81 291 PHE A N 1
ATOM 2398 C CA . PHE A 1 291 ? 6.963 -8.698 -21.306 1.00 85.81 291 PHE A CA 1
ATOM 2399 C C . PHE A 1 291 ? 6.160 -10.010 -21.368 1.00 85.81 291 PHE A C 1
ATOM 2401 O O . PHE A 1 291 ? 5.708 -10.498 -20.331 1.00 85.81 291 PHE A O 1
ATOM 2408 N N . ARG A 1 292 ? 6.051 -10.636 -22.553 1.00 80.00 292 ARG A N 1
ATOM 2409 C CA . ARG A 1 292 ? 5.261 -11.867 -22.766 1.00 80.00 292 ARG A CA 1
ATOM 2410 C C . ARG A 1 292 ? 6.025 -13.183 -22.607 1.00 80.00 292 ARG A C 1
ATOM 2412 O O . ARG A 1 292 ? 5.449 -14.143 -22.107 1.00 80.00 292 ARG A O 1
ATOM 2419 N N . LYS A 1 293 ? 7.309 -13.256 -22.990 1.00 70.38 293 LYS A N 1
ATOM 2420 C CA . LYS A 1 293 ? 8.161 -14.475 -22.956 1.00 70.38 293 LYS A CA 1
ATOM 2421 C C . LYS A 1 293 ? 8.469 -14.995 -21.539 1.00 70.38 293 LYS A C 1
ATOM 2423 O O . LYS A 1 293 ? 9.337 -15.841 -21.373 1.00 70.38 293 LYS A O 1
ATOM 2428 N N . GLY A 1 294 ? 7.787 -14.529 -20.496 1.00 55.84 294 GLY A N 1
ATOM 2429 C CA . GLY A 1 294 ? 7.971 -15.009 -19.122 1.00 55.84 294 GLY A CA 1
ATOM 2430 C C . GLY A 1 294 ? 7.609 -16.479 -18.874 1.00 55.84 294 GLY A C 1
ATOM 2431 O O . GLY A 1 294 ? 7.694 -16.908 -17.729 1.00 55.84 294 GLY A O 1
ATOM 2432 N N . HIS A 1 295 ? 7.219 -17.240 -19.902 1.00 46.31 295 HIS A N 1
ATOM 2433 C CA . HIS A 1 295 ? 6.878 -18.660 -19.821 1.00 46.31 295 HIS A CA 1
ATOM 2434 C C . HIS A 1 295 ? 7.718 -19.482 -20.798 1.00 46.31 295 HIS A C 1
ATOM 2436 O O . HIS A 1 295 ? 7.381 -19.608 -21.976 1.00 46.31 295 HIS A O 1
ATOM 2442 N N . LEU A 1 296 ? 8.805 -20.036 -20.268 1.00 35.00 296 LEU A N 1
ATOM 2443 C CA . LEU A 1 296 ? 9.270 -21.383 -20.581 1.00 35.00 296 LEU A CA 1
ATOM 2444 C C . LEU A 1 296 ? 9.369 -22.135 -19.256 1.00 35.00 296 LEU A C 1
ATOM 2446 O O . LEU A 1 296 ? 9.905 -21.525 -18.303 1.00 35.00 296 LEU A O 1
#

Foldseek 3Di:
DKKWKFKAAPLPRHTPVQFIDIDDDDDDPDDDDDDDTDCQPDAWHKIWTKIFDADPVRHTPDMDIDIDTDDDPRHPPVVPLPDPPPDPLVVDDLVRLLVLLLLCVLVDDPRSVCCNVPPSVPDDSSRSSSVLQSVLCVVPVPCSPVSSVVLVVLQVVQQVPADFPVGGSCPAQVSSCCSQFNAFPDKDWQQDVQPDDDDDDDPVNCVVCVPADDDDQRPQRFAGKMKGFHCAGPVGDGTKIWIWGDPDNVPRGTHTQDIPDPPDDHDPCSSCVRSVNPDDPPDDYPVNVVSPVPDD

Organism: NCBI:txid2840880

Radius of gyration: 24.82 Å; chains: 1; bounding box: 63×38×69 Å

InterPro domains:
  IPR030959 GWxTD domain [PF20094] (72-193)
  IPR030959 GWxTD domain [TIGR04514] (117-209)

Sequence (296 aa):
YMLLAVVEDLTTNERQESTIQAKRMKANDITVIMGEVHIDSLYEGSYYLTVEVRDSKNILHAFKRDAFFRQSDRKNPALNMDIPKDAFVYAMTDEQLTQNIENLYPIANDDVKSFINKELKTATREVKMYFLYSFWKRENEASPQTAWQEYTTRLDFVNRKYSTNIKKGYETDMGRVYLLYGPPTNIIDEKFKGTSGFKRRTREDMMATPELTKANADGVVYLPYQMWRYDRTPFGETNRTFVFYAPQNNMAEYFLLHSNAKGEKQEIYWESVLSRHTLEEGVEGDAGIQFRKGHL